Protein AF-A0A7S2I3F0-F1 (afdb_monomer_lite)

Foldseek 3Di:
DDFFLAQVSLCVQQQVLQLVSLLVSLQQLQQLQAKHFAPVCSVVSSVVSNVSHYDPPATSCNSNCCCVVVVDPRIDRPFQWFKFFDLVDDLVLLVVLLVVLCQVDQFDDLVPQDPVLVPGSRLSSLQSLRQSQQVVVDHDSCPSSCSSPRIGRGGPCCQQPVRVVHHDPVSHDPHHPHTDPPPPPPDPPPDDDFDQAPPPQDAPDDGPFGKHFACVQVVVVADAQACVRVPHRRIGTADDDPHHHGDGDDPPPPPPPDDDDDDD

InterPro domains:
  IPR012946 X8 domain [SM00768] (81-173)

pLDDT: mean 83.59, std 17.16, range [31.67, 98.44]

Sequence (264 aa):
RKVKLSQAGYLEIAIQNSPERMAQFITRVVEHMGGIVRETRTHELETFAAEFSGFKTKTFAGLVGSISYYRPSWANWNFTAACVADRLSDTGSVGLSIGWACGNLPTLDCDAVPVECLDSVWDTADYIFGAYYLMLGIHSPLEQCYFNGNAIFAAEPLHSGKLFPPSKPQCVPTEPPPVKTTTTTTTTVTTTTRRPFSGNCTFLEPTPLDYFWDESCVRDGGGLGCMADGRHLACRWCGFGLMVACPTLPPRVTTTALRGSPIP

Radius of gyration: 24.56 Å; chains: 1; bounding box: 45×55×98 Å

Secondary structure (DSSP, 8-state):
-PPPSSHHHHHHHHTTT-HHHHHHHHHHHHHTTT-EE-GGGHHHHHHHHHHHSSSSS--HHHHHHHHHHH--TTEE--S-EEEEE-TTS-HHHHHHHHHHHHHH-TTS-TT---GGGSSSHHHHHHHHHHHHHHHTSS--HHHHS-GGGTEEEEEHHIIIIISSSPPPGGGS-SSPPPP--------------------S---SS--SS-EEE-HHHHHTT--TTBSTTSS-TTEEE-SSTTSPPPPPPPP--------PPPP-

Structure (mmCIF, N/CA/C/O backbone):
data_AF-A0A7S2I3F0-F1
#
_entry.id   AF-A0A7S2I3F0-F1
#
loop_
_atom_site.group_PDB
_atom_site.id
_atom_site.type_symbol
_atom_site.label_atom_id
_atom_site.label_alt_id
_atom_site.label_comp_id
_atom_site.label_asym_id
_atom_site.label_entity_id
_atom_site.label_seq_id
_atom_site.pdbx_PDB_ins_code
_atom_site.Cartn_x
_atom_site.Cartn_y
_atom_site.Cartn_z
_atom_site.occupancy
_atom_site.B_iso_or_equiv
_atom_site.auth_seq_id
_atom_site.auth_comp_id
_atom_site.auth_asym_id
_atom_site.auth_atom_id
_atom_site.pdbx_PDB_model_num
ATOM 1 N N . ARG A 1 1 ? -4.328 -13.766 10.559 1.00 62.28 1 ARG A N 1
ATOM 2 C CA . ARG A 1 1 ? -4.612 -13.563 9.116 1.00 62.28 1 ARG A CA 1
ATOM 3 C C . ARG A 1 1 ? -4.823 -12.073 8.885 1.00 62.28 1 ARG A C 1
ATOM 5 O O . ARG A 1 1 ? -5.579 -11.478 9.641 1.00 62.28 1 ARG A O 1
ATOM 12 N N . LYS A 1 2 ? -4.146 -11.468 7.904 1.00 78.38 2 LYS A N 1
ATOM 13 C CA . LYS A 1 2 ? -4.354 -10.062 7.527 1.00 78.38 2 LYS A CA 1
ATOM 14 C C . LYS A 1 2 ? -5.724 -9.923 6.856 1.00 78.38 2 LYS A C 1
ATOM 16 O O . LYS A 1 2 ? -5.978 -10.590 5.857 1.00 78.38 2 LYS A O 1
ATOM 21 N N . VAL A 1 3 ? -6.602 -9.087 7.406 1.00 89.31 3 VAL A N 1
ATOM 22 C CA . VAL A 1 3 ? -7.911 -8.792 6.799 1.00 89.31 3 VAL A CA 1
ATOM 23 C C . VAL A 1 3 ? -7.741 -7.731 5.709 1.00 89.31 3 VAL A C 1
ATOM 25 O O . VAL A 1 3 ? -6.982 -6.772 5.892 1.00 89.31 3 VAL A O 1
ATOM 28 N N . LYS A 1 4 ? -8.402 -7.900 4.560 1.00 89.12 4 LYS A N 1
ATOM 29 C CA . LYS A 1 4 ? -8.317 -6.951 3.437 1.00 89.12 4 LYS A CA 1
ATOM 30 C C . LYS A 1 4 ? -8.947 -5.605 3.807 1.00 89.12 4 LYS A C 1
ATOM 32 O O . LYS A 1 4 ? -10.010 -5.578 4.419 1.00 89.12 4 LYS A O 1
ATOM 37 N N . LEU A 1 5 ? -8.338 -4.496 3.390 1.00 91.12 5 LEU A N 1
ATOM 38 C CA . LEU A 1 5 ? -8.898 -3.152 3.571 1.00 91.12 5 LEU A CA 1
ATOM 39 C C . LEU A 1 5 ? -9.980 -2.908 2.511 1.00 91.12 5 LEU A C 1
ATOM 41 O O . LEU A 1 5 ? -9.739 -2.331 1.461 1.00 91.12 5 LEU A O 1
ATOM 45 N N . SER A 1 6 ? -11.157 -3.472 2.757 1.00 89.75 6 SER A N 1
ATOM 46 C CA . SER A 1 6 ? -12.295 -3.485 1.837 1.00 89.75 6 SER A CA 1
ATOM 47 C C . SER A 1 6 ? -13.597 -3.521 2.631 1.00 89.75 6 SER A C 1
ATOM 49 O O . SER A 1 6 ? -13.577 -3.783 3.834 1.00 89.75 6 SER A O 1
ATOM 51 N N . GLN A 1 7 ? -14.744 -3.355 1.965 1.00 90.56 7 GLN A N 1
ATOM 52 C CA . GLN A 1 7 ? -16.050 -3.517 2.614 1.00 90.56 7 GLN A CA 1
ATOM 53 C C . GLN A 1 7 ? -16.208 -4.898 3.268 1.00 90.56 7 GLN A C 1
ATOM 55 O O . GLN A 1 7 ? -16.669 -4.982 4.402 1.00 90.56 7 GLN A O 1
ATOM 60 N N . ALA A 1 8 ? -15.794 -5.973 2.591 1.00 90.19 8 ALA A N 1
ATOM 61 C CA . ALA A 1 8 ? -15.882 -7.326 3.138 1.00 90.19 8 ALA A CA 1
ATOM 62 C C . ALA A 1 8 ? -15.005 -7.497 4.389 1.00 90.19 8 ALA A C 1
ATOM 64 O O . ALA A 1 8 ? -15.465 -8.028 5.396 1.00 90.19 8 ALA A O 1
ATOM 65 N N . GLY A 1 9 ? -13.769 -6.992 4.352 1.00 91.56 9 GLY A N 1
ATOM 66 C CA . GLY A 1 9 ? -12.867 -7.069 5.500 1.00 91.56 9 GLY A CA 1
ATOM 67 C C . GLY A 1 9 ? -13.284 -6.175 6.670 1.00 91.56 9 GLY A C 1
ATOM 68 O O . GLY A 1 9 ? -13.170 -6.576 7.824 1.00 91.56 9 GLY A O 1
ATOM 69 N N . TYR A 1 10 ? -13.849 -4.999 6.392 1.00 93.50 10 TYR A N 1
ATOM 70 C CA . TYR A 1 10 ? -14.476 -4.172 7.421 1.00 93.50 10 TYR A CA 1
ATOM 71 C C . TYR A 1 10 ? -15.612 -4.927 8.119 1.00 93.50 10 TYR A C 1
ATOM 73 O O . TYR A 1 10 ? -15.631 -4.976 9.344 1.00 93.50 10 TYR A O 1
ATOM 81 N N . LEU A 1 11 ? -16.515 -5.564 7.362 1.00 92.31 11 LEU A N 1
ATOM 82 C CA . LEU A 1 11 ? -17.610 -6.358 7.932 1.00 92.31 11 LEU A CA 1
ATOM 83 C C . LEU A 1 11 ? -17.091 -7.545 8.756 1.00 92.31 11 LEU A C 1
ATOM 85 O O . LEU A 1 11 ? -17.625 -7.804 9.834 1.00 92.31 11 LEU A O 1
ATOM 89 N N . GLU A 1 12 ? -16.032 -8.217 8.290 1.00 93.19 12 GLU A N 1
ATOM 90 C CA . GLU A 1 12 ? -15.365 -9.306 9.020 1.00 93.19 12 GLU A CA 1
ATOM 91 C C . GLU A 1 12 ? -14.862 -8.858 10.399 1.00 93.19 12 GLU A C 1
ATOM 93 O O . GLU A 1 12 ? -14.929 -9.640 11.344 1.00 93.19 12 GLU A O 1
ATOM 98 N N . ILE A 1 13 ? -14.381 -7.620 10.544 1.00 95.38 13 ILE A N 1
ATOM 99 C CA . ILE A 1 13 ? -13.950 -7.074 11.841 1.00 95.38 13 ILE A CA 1
ATOM 100 C C . ILE A 1 13 ? -15.133 -6.506 12.633 1.00 95.38 13 ILE A C 1
ATOM 102 O O . ILE A 1 13 ? -15.244 -6.755 13.833 1.00 95.38 13 ILE A O 1
ATOM 106 N N . ALA A 1 14 ? -16.045 -5.783 11.982 1.00 94.75 14 ALA A N 1
ATOM 107 C CA . ALA A 1 14 ? -17.177 -5.124 12.629 1.00 94.75 14 ALA A CA 1
ATOM 108 C C . ALA A 1 14 ? -18.119 -6.120 13.325 1.00 94.75 14 ALA A C 1
ATOM 110 O O . ALA A 1 14 ? -18.561 -5.847 14.441 1.00 94.75 14 ALA A O 1
ATOM 111 N N . ILE A 1 15 ? -18.367 -7.294 12.723 1.00 93.69 15 ILE A N 1
ATOM 112 C CA . ILE A 1 15 ? -19.212 -8.361 13.299 1.00 93.69 15 ILE A CA 1
ATOM 113 C C . ILE A 1 15 ? -18.688 -8.891 14.637 1.00 93.69 15 ILE A C 1
ATOM 115 O O . ILE A 1 15 ? -19.451 -9.415 15.443 1.00 93.69 15 ILE A O 1
ATOM 119 N N . GLN A 1 16 ? -17.390 -8.738 14.892 1.00 94.38 16 GLN A N 1
ATOM 120 C CA . GLN A 1 16 ? -16.755 -9.210 16.120 1.00 94.38 16 GLN A CA 1
ATOM 121 C C . GLN A 1 16 ? -17.063 -8.293 17.307 1.00 94.38 16 GLN A C 1
ATOM 123 O O . GLN A 1 16 ? -16.793 -8.676 18.441 1.00 94.38 16 GLN A O 1
ATOM 128 N N . ASN A 1 17 ? -17.617 -7.098 17.048 1.00 95.00 17 ASN A N 1
ATOM 129 C CA . ASN A 1 17 ? -18.040 -6.125 18.054 1.00 95.00 17 ASN A CA 1
ATOM 130 C C . ASN A 1 17 ? -16.958 -5.834 19.118 1.00 95.00 17 ASN A C 1
ATOM 132 O O . ASN A 1 17 ? -17.263 -5.668 20.295 1.00 95.00 17 ASN A O 1
ATOM 136 N N . SER A 1 18 ? -15.689 -5.809 18.695 1.00 95.56 18 SER A N 1
ATOM 137 C CA . SER A 1 18 ? -14.528 -5.488 19.531 1.00 95.56 18 SER A CA 1
ATOM 138 C C . SER A 1 18 ? -13.927 -4.165 19.051 1.00 95.56 18 SER A C 1
ATOM 140 O O . SER A 1 18 ? -13.361 -4.125 17.948 1.00 95.56 18 SER A O 1
ATOM 142 N N . PRO A 1 19 ? -14.040 -3.084 19.847 1.00 95.44 19 PRO A N 1
ATOM 143 C CA . PRO A 1 19 ? -13.390 -1.810 19.559 1.00 95.44 19 PRO A CA 1
ATOM 144 C C . PRO A 1 19 ? -11.880 -1.951 19.368 1.00 95.44 19 PRO A C 1
ATOM 146 O O . PRO A 1 19 ? -11.316 -1.292 18.505 1.00 95.44 19 PRO A O 1
ATOM 149 N N . GLU A 1 20 ? -11.228 -2.865 20.085 1.00 95.25 20 GLU A N 1
ATOM 150 C CA . GLU A 1 20 ? -9.783 -3.094 20.010 1.00 95.25 20 GLU A CA 1
ATOM 151 C C . GLU A 1 20 ? -9.383 -3.679 18.649 1.00 95.25 20 GLU A C 1
ATOM 153 O O . GLU A 1 20 ? -8.446 -3.207 18.000 1.00 95.25 20 GLU A O 1
ATOM 158 N N . ARG A 1 21 ? -10.121 -4.686 18.161 1.00 95.25 21 ARG A N 1
ATOM 159 C CA . ARG A 1 21 ? -9.879 -5.253 16.824 1.00 95.25 21 ARG A CA 1
ATOM 160 C C . ARG A 1 21 ? -10.224 -4.259 15.718 1.00 95.25 21 ARG A C 1
ATOM 162 O O . ARG A 1 21 ? -9.515 -4.200 14.712 1.00 95.25 21 ARG A O 1
ATOM 169 N N . MET A 1 22 ? -11.275 -3.460 15.906 1.00 96.31 22 MET A N 1
ATOM 170 C CA . MET A 1 22 ? -11.614 -2.380 14.980 1.00 96.31 22 MET A CA 1
ATOM 171 C C . MET A 1 22 ? -10.537 -1.286 14.978 1.00 96.31 22 MET A C 1
ATOM 173 O O . MET A 1 22 ? -10.147 -0.833 13.906 1.00 96.31 22 MET A O 1
ATOM 177 N N . ALA A 1 23 ? -9.967 -0.934 16.132 1.00 96.81 23 ALA A N 1
ATOM 178 C CA . ALA A 1 23 ? -8.861 0.013 16.244 1.00 96.81 23 ALA A CA 1
ATOM 179 C C . ALA A 1 23 ? -7.630 -0.478 15.472 1.00 96.81 23 ALA A C 1
ATOM 181 O O . ALA A 1 23 ? -7.063 0.279 14.694 1.00 96.81 23 ALA A O 1
ATOM 182 N N . GLN A 1 24 ? -7.271 -1.763 15.580 1.00 95.38 24 GLN A N 1
ATOM 183 C CA . GLN A 1 24 ? -6.184 -2.354 14.784 1.00 95.38 24 GLN A CA 1
ATOM 184 C C . GLN A 1 24 ? -6.454 -2.294 13.273 1.00 95.38 24 GLN A C 1
ATOM 186 O O . GLN A 1 24 ? -5.546 -2.025 12.482 1.00 95.38 24 GLN A O 1
ATOM 191 N N . PHE A 1 25 ? -7.699 -2.537 12.853 1.00 95.38 25 PHE A N 1
ATOM 192 C CA . PHE A 1 25 ? -8.095 -2.395 11.453 1.00 95.38 25 PHE A CA 1
ATOM 193 C C . PHE A 1 25 ? -7.979 -0.937 10.986 1.00 95.38 25 PHE A C 1
ATOM 195 O O . PHE A 1 25 ? -7.417 -0.680 9.923 1.00 95.38 25 PHE A O 1
ATOM 202 N N . ILE A 1 26 ? -8.439 0.015 11.801 1.00 96.75 26 ILE A N 1
ATOM 203 C CA . ILE A 1 26 ? -8.380 1.454 11.522 1.00 96.75 26 ILE A CA 1
ATOM 204 C C . ILE A 1 26 ? -6.941 1.961 11.471 1.00 96.75 26 ILE A C 1
ATOM 206 O O . ILE A 1 26 ? -6.621 2.732 10.570 1.00 96.75 26 ILE A O 1
ATOM 210 N N . THR A 1 27 ? -6.057 1.494 12.355 1.00 95.81 27 THR A N 1
ATOM 211 C CA . THR A 1 27 ? -4.621 1.802 12.292 1.00 95.81 27 THR A CA 1
ATOM 212 C C . THR A 1 27 ? -4.060 1.459 10.920 1.00 95.81 27 THR A C 1
ATOM 214 O O . THR A 1 27 ? -3.444 2.307 10.283 1.00 95.81 27 THR A O 1
ATOM 217 N N . ARG A 1 28 ? -4.370 0.266 10.401 1.00 93.56 28 ARG A N 1
ATOM 218 C CA . ARG A 1 28 ? -3.924 -0.137 9.062 1.00 93.56 28 ARG A CA 1
ATOM 219 C C . ARG A 1 28 ? -4.522 0.727 7.955 1.00 93.56 28 ARG A C 1
ATOM 221 O O . ARG A 1 28 ? -3.825 1.013 6.988 1.00 93.56 28 ARG A O 1
ATOM 228 N N . VAL A 1 29 ? -5.787 1.142 8.076 1.00 94.50 29 VAL A N 1
ATOM 229 C CA . VAL A 1 29 ? -6.412 2.080 7.124 1.00 94.50 29 VAL A CA 1
ATOM 230 C C . VAL A 1 29 ? -5.667 3.413 7.119 1.00 94.50 29 VAL A C 1
ATOM 232 O O . VAL A 1 29 ? -5.320 3.905 6.053 1.00 94.50 29 VAL A O 1
ATOM 235 N N . VAL A 1 30 ? -5.370 3.964 8.296 1.00 95.94 30 VAL A N 1
ATOM 236 C CA . VAL A 1 30 ? -4.635 5.227 8.458 1.00 95.94 30 VAL A CA 1
ATOM 237 C C . VAL A 1 30 ? -3.234 5.123 7.860 1.00 95.94 30 VAL A C 1
ATOM 239 O O . VAL A 1 30 ? -2.833 6.002 7.101 1.00 95.94 30 VAL A O 1
ATOM 242 N N . GLU A 1 31 ? -2.529 4.023 8.124 1.00 93.88 31 GLU A N 1
ATOM 243 C CA . GLU A 1 31 ? -1.214 3.735 7.542 1.00 93.88 31 GLU A CA 1
ATOM 244 C C . GLU A 1 31 ? -1.261 3.618 6.013 1.00 93.88 31 GLU A C 1
ATOM 246 O O . GLU A 1 31 ? -0.355 4.106 5.350 1.00 93.88 31 GLU A O 1
ATOM 251 N N . HIS A 1 32 ? -2.332 3.053 5.440 1.00 93.12 32 HIS A N 1
ATOM 252 C CA . HIS A 1 32 ? -2.549 2.987 3.983 1.00 93.12 32 HIS A CA 1
ATOM 253 C C . HIS A 1 32 ? -3.043 4.301 3.363 1.00 93.12 32 HIS A C 1
ATOM 255 O O . HIS A 1 32 ? -3.259 4.372 2.154 1.00 93.12 32 HIS A O 1
ATOM 261 N N . MET A 1 33 ? -3.234 5.340 4.171 1.00 91.75 33 MET A N 1
ATOM 262 C CA . MET A 1 33 ? -3.604 6.684 3.732 1.00 91.75 33 MET A CA 1
ATOM 263 C C . MET A 1 33 ? -2.469 7.696 3.965 1.00 91.75 33 MET A C 1
ATOM 265 O O . MET A 1 33 ? -2.694 8.905 3.863 1.00 91.75 33 MET A O 1
ATOM 269 N N . GLY A 1 34 ? -1.261 7.224 4.288 1.00 93.81 34 GLY A N 1
ATOM 270 C CA . GLY A 1 34 ? -0.091 8.060 4.565 1.00 93.81 34 GLY A CA 1
ATOM 271 C C . GLY A 1 34 ? -0.073 8.663 5.970 1.00 93.81 34 GLY A C 1
ATOM 272 O O . GLY A 1 34 ? 0.650 9.626 6.218 1.00 93.81 34 GLY A O 1
ATOM 273 N N . GLY A 1 35 ? -0.894 8.149 6.887 1.00 94.88 35 GLY A N 1
ATOM 274 C CA . GLY A 1 35 ? -0.932 8.579 8.281 1.00 94.88 35 GLY A CA 1
ATOM 275 C C . GLY A 1 35 ? -0.161 7.646 9.213 1.00 94.88 35 GLY A C 1
ATOM 276 O O . GLY A 1 35 ? 0.104 6.492 8.895 1.00 94.88 35 GLY A O 1
ATOM 277 N N . ILE A 1 36 ? 0.155 8.131 10.411 1.00 95.44 36 ILE A N 1
ATOM 278 C CA . ILE A 1 36 ? 0.683 7.318 11.515 1.00 95.44 36 ILE A CA 1
ATOM 279 C C . ILE A 1 36 ? -0.175 7.570 12.753 1.00 95.44 36 ILE A C 1
ATOM 281 O O . ILE A 1 36 ? -0.330 8.715 13.179 1.00 95.44 36 ILE A O 1
ATOM 285 N N . VAL A 1 37 ? -0.723 6.514 13.355 1.00 95.94 37 VAL A N 1
ATOM 286 C CA . VAL A 1 37 ? -1.446 6.619 14.632 1.00 95.94 37 VAL A CA 1
ATOM 287 C C . VAL A 1 37 ? -0.473 7.007 15.746 1.00 95.94 37 VAL A C 1
ATOM 289 O O . VAL A 1 37 ? 0.600 6.422 15.886 1.00 95.94 37 VAL A O 1
ATOM 292 N N . ARG A 1 38 ? -0.844 7.998 16.559 1.00 94.31 38 ARG A N 1
ATOM 293 C CA . ARG A 1 38 ? -0.046 8.444 17.706 1.00 94.31 38 ARG A CA 1
ATOM 294 C C . ARG A 1 38 ? -0.236 7.478 18.872 1.00 94.31 38 ARG A C 1
ATOM 296 O O . ARG A 1 38 ? -1.337 7.357 19.402 1.00 94.31 38 ARG A O 1
ATOM 303 N N . GLU A 1 39 ? 0.852 6.868 19.331 1.00 88.81 39 GLU A N 1
ATOM 304 C CA . GLU A 1 39 ? 0.848 5.920 20.459 1.00 88.81 39 GLU A CA 1
ATOM 305 C C . GLU A 1 39 ? 0.286 6.529 21.756 1.00 88.81 39 GLU A C 1
ATOM 307 O O . GLU A 1 39 ? -0.329 5.840 22.559 1.00 88.81 39 GLU A O 1
ATOM 312 N N . THR A 1 40 ? 0.418 7.844 21.944 1.00 88.25 40 THR A N 1
ATOM 313 C CA . THR A 1 40 ? -0.102 8.563 23.121 1.00 88.25 40 THR A CA 1
ATOM 314 C C . THR A 1 40 ? -1.608 8.842 23.078 1.00 88.25 40 THR A C 1
ATOM 316 O O . THR A 1 40 ? -2.151 9.398 24.031 1.00 88.25 40 THR A O 1
ATOM 319 N N . ARG A 1 41 ? -2.292 8.509 21.977 1.00 90.94 41 ARG A N 1
ATOM 320 C CA . ARG A 1 41 ? -3.706 8.845 21.726 1.00 90.94 41 ARG A CA 1
ATOM 321 C C . ARG A 1 41 ? -4.554 7.598 21.435 1.00 90.94 41 ARG A C 1
ATOM 323 O O . ARG A 1 41 ? -5.596 7.700 20.792 1.00 90.94 41 ARG A O 1
ATOM 330 N N . THR A 1 42 ? -4.138 6.426 21.921 1.00 90.50 42 THR A N 1
ATOM 331 C CA . THR A 1 42 ? -4.846 5.146 21.715 1.00 90.50 42 THR A CA 1
ATOM 332 C C . THR A 1 42 ? -6.295 5.178 22.196 1.00 90.50 42 THR A C 1
ATOM 334 O O . THR A 1 42 ? -7.162 4.650 21.511 1.00 90.50 42 THR A O 1
ATOM 337 N N . HIS A 1 43 ? -6.590 5.878 23.294 1.00 94.25 43 HIS A N 1
ATOM 338 C CA . HIS A 1 43 ? -7.956 6.005 23.811 1.00 94.25 43 HIS A CA 1
ATOM 339 C C . HIS A 1 43 ? -8.919 6.726 22.846 1.00 94.25 43 HIS A C 1
ATOM 341 O O . HIS A 1 43 ? -10.087 6.355 22.718 1.00 94.25 43 HIS A O 1
ATOM 347 N N . GLU A 1 44 ? -8.439 7.746 22.127 1.00 95.75 44 GLU A N 1
ATOM 348 C CA . GLU A 1 44 ? -9.243 8.452 21.118 1.00 95.75 44 GLU A CA 1
ATOM 349 C C . GLU A 1 44 ? -9.509 7.560 19.902 1.00 95.75 44 GLU A C 1
ATOM 351 O O . GLU A 1 44 ? -10.625 7.545 19.380 1.00 95.75 44 GLU A O 1
ATOM 356 N N . LEU A 1 45 ? -8.504 6.780 19.487 1.00 96.50 45 LEU A N 1
ATOM 357 C CA . LEU A 1 45 ? -8.667 5.774 18.441 1.00 96.50 45 LEU A CA 1
ATOM 358 C C . LEU A 1 45 ? -9.671 4.692 18.859 1.00 96.50 45 LEU A C 1
ATOM 360 O O . LEU A 1 45 ? -10.524 4.335 18.057 1.00 96.50 45 LEU A O 1
ATOM 364 N N . GLU A 1 46 ? -9.599 4.179 20.087 1.00 95.25 46 GLU A N 1
ATOM 365 C CA . GLU A 1 46 ? -10.537 3.170 20.600 1.00 95.25 46 GLU A CA 1
ATOM 366 C C . GLU A 1 46 ? -11.969 3.705 20.671 1.00 95.25 46 GLU A C 1
ATOM 368 O O . GLU A 1 46 ? -12.906 3.013 20.274 1.00 95.25 46 GLU A O 1
ATOM 373 N N . THR A 1 47 ? -12.142 4.959 21.099 1.00 95.50 47 THR A N 1
ATOM 374 C CA . THR A 1 47 ? -13.450 5.632 21.108 1.00 95.50 47 THR A CA 1
ATOM 375 C C . THR A 1 47 ? -14.014 5.737 19.692 1.00 95.50 47 THR A C 1
ATOM 377 O O . THR A 1 47 ? -15.154 5.348 19.446 1.00 95.50 47 THR A O 1
ATOM 380 N N . PHE A 1 48 ? -13.196 6.183 18.734 1.00 95.88 48 PHE A N 1
ATOM 381 C CA . PHE A 1 48 ? -13.578 6.229 17.323 1.00 95.88 48 PHE A CA 1
ATOM 382 C C . PHE A 1 48 ? -13.879 4.826 16.767 1.00 95.88 48 PHE A C 1
ATOM 384 O O . PHE A 1 48 ? -14.865 4.623 16.062 1.00 95.88 48 PHE A O 1
ATOM 391 N N . ALA A 1 49 ? -13.072 3.825 17.121 1.00 96.81 49 ALA A N 1
ATOM 392 C CA . ALA A 1 49 ? -13.259 2.444 16.698 1.00 96.81 49 ALA A CA 1
ATOM 393 C C . ALA A 1 49 ? -14.557 1.836 17.243 1.00 96.81 49 ALA A C 1
ATOM 395 O O . ALA A 1 49 ? -15.215 1.079 16.527 1.00 96.81 49 ALA A O 1
ATOM 396 N N . ALA A 1 50 ? -14.965 2.199 18.461 1.00 95.25 50 ALA A N 1
ATOM 397 C CA . ALA A 1 50 ? -16.225 1.762 19.047 1.00 95.25 50 ALA A CA 1
ATOM 398 C C . ALA A 1 50 ? -17.435 2.215 18.209 1.00 95.25 50 ALA A C 1
ATOM 400 O O . ALA A 1 50 ? -18.366 1.432 18.018 1.00 95.25 50 ALA A O 1
ATOM 401 N N . GLU A 1 51 ? -17.401 3.421 17.626 1.00 93.69 51 GLU A N 1
ATOM 402 C CA . GLU A 1 51 ? -18.474 3.929 16.751 1.00 93.69 51 GLU A CA 1
ATOM 403 C C . GLU A 1 51 ? -18.631 3.140 15.445 1.00 93.69 51 GLU A C 1
ATOM 405 O O . GLU A 1 51 ? -19.717 3.111 14.855 1.00 93.69 51 GLU A O 1
ATOM 410 N N . PHE A 1 52 ? -17.541 2.525 14.987 1.00 94.31 52 PHE A N 1
ATOM 411 C CA . PHE A 1 52 ? -17.496 1.712 13.774 1.00 94.31 52 PHE A CA 1
ATOM 412 C C . PHE A 1 52 ? -17.544 0.208 14.052 1.00 94.31 52 PHE A C 1
ATOM 414 O O . PHE A 1 52 ? -17.628 -0.570 13.100 1.00 94.31 52 PHE A O 1
ATOM 421 N N . SER A 1 53 ? -17.521 -0.203 15.322 1.00 92.12 53 SER A N 1
ATOM 422 C CA . SER A 1 53 ? -17.704 -1.589 15.749 1.00 92.12 53 SER A CA 1
ATOM 423 C C . SER A 1 53 ? -19.195 -1.967 15.779 1.00 92.12 53 SER A C 1
ATOM 425 O O . SER A 1 53 ? -20.045 -1.176 16.190 1.00 92.12 53 SER A O 1
ATOM 427 N N . GLY A 1 54 ? -19.532 -3.176 15.317 1.00 84.44 54 GLY A N 1
ATOM 428 C CA . GLY A 1 54 ? -20.909 -3.679 15.264 1.00 84.44 54 GLY A CA 1
ATOM 429 C C . GLY A 1 54 ? -21.688 -3.366 13.972 1.00 84.44 54 GLY A C 1
ATOM 430 O O . GLY A 1 54 ? -21.213 -2.702 13.057 1.00 84.44 54 GLY A O 1
ATOM 431 N N . PHE A 1 55 ? -22.921 -3.885 13.886 1.00 65.31 55 PHE A N 1
ATOM 432 C CA . PHE A 1 55 ? -23.770 -3.910 12.676 1.00 65.31 55 PHE A CA 1
ATOM 433 C C . PHE A 1 55 ? -24.611 -2.651 12.403 1.00 65.31 55 PHE A C 1
ATOM 435 O O . PHE A 1 55 ? -25.553 -2.685 11.608 1.00 65.31 55 PHE A O 1
ATOM 442 N N . LYS A 1 56 ? -24.336 -1.520 13.051 1.00 63.91 56 LYS A N 1
ATOM 443 C CA . LYS A 1 56 ? -25.074 -0.290 12.729 1.00 63.91 56 LYS A CA 1
ATOM 444 C C . LYS A 1 56 ? -24.580 0.197 11.376 1.00 63.91 56 LYS A C 1
ATOM 446 O O . LYS A 1 56 ? -23.388 0.412 11.315 1.00 63.91 56 LYS A O 1
ATOM 451 N N . THR A 1 57 ? -25.453 0.300 10.360 1.00 78.12 57 THR A N 1
ATOM 452 C CA . THR A 1 57 ? -25.455 1.050 9.059 1.00 78.12 57 THR A CA 1
ATOM 453 C C . THR A 1 57 ? -24.169 1.689 8.479 1.00 78.12 57 THR A C 1
ATOM 455 O O . THR A 1 57 ? -24.240 2.517 7.572 1.00 78.12 57 THR A O 1
ATOM 458 N N . LYS A 1 58 ? -22.992 1.366 8.988 1.00 89.69 58 LYS A N 1
ATOM 459 C CA . LYS A 1 58 ? -21.692 1.942 8.698 1.00 89.69 58 LYS A CA 1
ATOM 460 C C . LYS A 1 58 ? -21.044 1.092 7.617 1.00 89.69 58 LYS A C 1
ATOM 462 O O . LYS A 1 58 ? -21.288 -0.108 7.487 1.00 89.69 58 LYS A O 1
ATOM 467 N N . THR A 1 59 ? -20.225 1.740 6.811 1.00 92.12 59 THR A N 1
ATOM 468 C CA . THR A 1 59 ? -19.543 1.120 5.680 1.00 92.12 59 THR A CA 1
ATOM 469 C C . THR A 1 59 ? -18.058 1.417 5.773 1.00 92.12 59 THR A C 1
ATOM 471 O O . THR A 1 59 ? -17.646 2.389 6.408 1.00 92.12 59 THR A O 1
ATOM 474 N N . PHE A 1 60 ? -17.251 0.605 5.099 1.00 92.00 60 PHE A N 1
ATOM 475 C CA . PHE A 1 60 ? -15.832 0.877 4.922 1.00 92.00 60 PHE A CA 1
ATOM 476 C C . PHE A 1 60 ? -15.613 2.229 4.236 1.00 92.00 60 PHE A C 1
ATOM 478 O O . PHE A 1 60 ? -14.772 3.006 4.669 1.00 92.00 60 PHE A O 1
ATOM 485 N N . ALA A 1 61 ? -16.432 2.558 3.231 1.00 87.62 61 ALA A N 1
ATOM 486 C CA . ALA A 1 61 ? -16.402 3.870 2.590 1.00 87.62 61 ALA A CA 1
ATOM 487 C C . ALA A 1 61 ? -16.713 5.007 3.580 1.00 87.62 61 ALA A C 1
ATOM 489 O O . ALA A 1 61 ? -16.044 6.034 3.561 1.00 87.62 61 ALA A O 1
ATOM 490 N N . GLY A 1 62 ? -17.679 4.814 4.486 1.00 88.56 62 GLY A N 1
ATOM 491 C CA . GLY A 1 62 ? -17.982 5.771 5.551 1.00 88.56 62 GLY A CA 1
ATOM 492 C C . GLY A 1 62 ? -16.825 5.939 6.539 1.00 88.56 62 GLY A C 1
ATOM 493 O O . GLY A 1 62 ? -16.489 7.065 6.886 1.00 88.56 62 GLY A O 1
ATOM 494 N N . LEU A 1 63 ? -16.178 4.838 6.937 1.00 93.50 63 LEU A N 1
ATOM 495 C CA . LEU A 1 63 ? -14.983 4.848 7.788 1.00 93.50 63 LEU A CA 1
ATOM 496 C C . LEU A 1 63 ? -13.847 5.651 7.143 1.00 93.50 63 LEU A C 1
ATOM 498 O O . LEU A 1 63 ? -13.325 6.591 7.743 1.00 93.50 63 LEU A O 1
ATOM 502 N N . VAL A 1 64 ? -13.487 5.289 5.910 1.00 90.19 64 VAL A N 1
ATOM 503 C CA . VAL A 1 64 ? -12.436 5.953 5.129 1.00 90.19 64 VAL A CA 1
ATOM 504 C C . VAL A 1 64 ? -12.779 7.425 4.916 1.00 90.19 64 VAL A C 1
ATOM 506 O O . VAL A 1 64 ? -11.925 8.285 5.119 1.00 90.19 64 VAL A O 1
ATOM 509 N N . GLY A 1 65 ? -14.035 7.728 4.576 1.00 87.12 65 GLY A N 1
ATOM 510 C CA . GLY A 1 65 ? -14.534 9.090 4.409 1.00 87.12 65 GLY A CA 1
ATOM 511 C C . GLY A 1 65 ? -14.376 9.926 5.677 1.00 87.12 65 GLY A C 1
ATOM 512 O O . GLY A 1 65 ? -13.860 11.037 5.602 1.00 87.12 65 GLY A O 1
ATOM 513 N N . SER A 1 66 ? -14.725 9.384 6.849 1.00 90.25 66 SER A N 1
ATOM 514 C CA . SER A 1 66 ? -14.531 10.070 8.132 1.00 90.25 66 SER A CA 1
ATOM 515 C C . SER A 1 66 ? -13.054 10.343 8.427 1.00 90.25 66 SER A C 1
ATOM 517 O O . SER A 1 66 ? -12.705 11.463 8.792 1.00 90.25 66 SER A O 1
ATOM 519 N N . ILE A 1 67 ? -12.168 9.365 8.226 1.00 93.50 67 ILE A N 1
ATOM 520 C CA . ILE A 1 67 ? -10.724 9.542 8.460 1.00 93.50 67 ILE A CA 1
ATOM 521 C C . ILE A 1 67 ? -10.141 10.579 7.487 1.00 93.50 67 ILE A C 1
ATOM 523 O O . ILE A 1 67 ? -9.416 11.484 7.906 1.00 93.50 67 ILE A O 1
ATOM 527 N N . SER A 1 68 ? -10.482 10.470 6.200 1.00 87.38 68 SER A N 1
ATOM 528 C CA . SER A 1 68 ? -9.979 11.349 5.140 1.00 87.38 68 SER A CA 1
ATOM 529 C C . SER A 1 68 ? -10.456 12.788 5.305 1.00 87.38 68 SER A C 1
ATOM 531 O O . SER A 1 68 ? -9.676 13.714 5.087 1.00 87.38 68 SER A O 1
ATOM 533 N N . TYR A 1 69 ? -11.730 12.974 5.663 1.00 88.06 69 TYR A N 1
ATOM 534 C CA . TYR A 1 69 ? -12.351 14.289 5.791 1.00 88.06 69 TYR A CA 1
ATOM 535 C C . TYR A 1 69 ? -11.919 14.998 7.076 1.00 88.06 69 TYR A C 1
ATOM 537 O O . TYR A 1 69 ? -11.519 16.157 7.028 1.00 88.06 69 TYR A O 1
ATOM 545 N N . TYR A 1 70 ? -11.959 14.305 8.219 1.00 92.38 70 TYR A N 1
ATOM 546 C CA . TYR A 1 70 ? -11.688 14.934 9.513 1.00 92.38 70 TYR A CA 1
ATOM 547 C C . TYR A 1 70 ? -10.208 14.960 9.904 1.00 92.38 70 TYR A C 1
ATOM 549 O O . TYR A 1 70 ? -9.872 15.703 10.821 1.00 92.38 70 TYR A O 1
ATOM 557 N N . ARG A 1 71 ? -9.334 14.173 9.248 1.00 91.38 71 ARG A N 1
ATOM 558 C CA . ARG A 1 71 ? -7.885 14.083 9.544 1.00 91.38 71 ARG A CA 1
ATOM 559 C C . ARG A 1 71 ? -7.624 14.080 11.060 1.00 91.38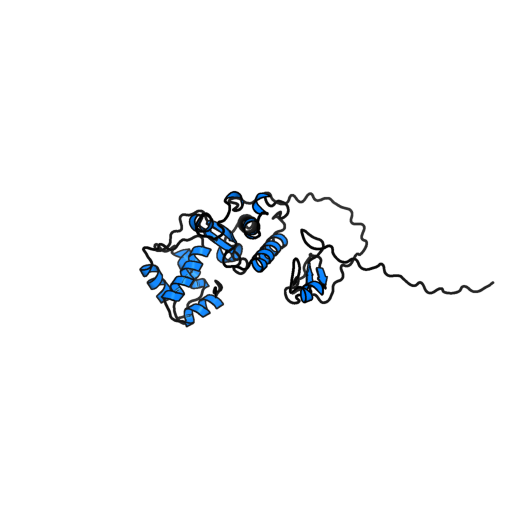 71 ARG A C 1
ATOM 561 O O . ARG A 1 71 ? -7.035 15.021 11.591 1.00 91.38 71 ARG A O 1
ATOM 568 N N . PRO A 1 72 ? -8.104 13.049 11.774 1.00 95.38 72 PRO A N 1
ATOM 569 C CA . PRO A 1 72 ? -8.231 13.085 13.224 1.00 95.38 72 PRO A CA 1
ATOM 570 C C . PRO A 1 72 ? -6.896 13.336 13.934 1.00 95.38 72 PRO A C 1
ATOM 572 O O . PRO A 1 72 ? -5.853 12.834 13.512 1.00 95.38 72 PRO A O 1
ATOM 575 N N . SER A 1 73 ? -6.943 14.057 15.058 1.00 95.38 73 SER A N 1
ATOM 576 C CA . SER A 1 73 ? -5.768 14.468 15.846 1.00 95.38 73 SER A CA 1
ATOM 577 C C . SER A 1 73 ? -4.996 13.316 16.490 1.00 95.38 73 SER A C 1
ATOM 579 O O . SER A 1 73 ? -3.828 13.483 16.853 1.00 95.38 73 SER A O 1
ATOM 581 N N . TRP A 1 74 ? -5.633 12.151 16.637 1.00 95.94 74 TRP A N 1
ATOM 582 C CA . TRP A 1 74 ? -4.990 10.922 17.097 1.00 95.94 74 TRP A CA 1
ATOM 583 C C . TRP A 1 74 ? -4.087 10.284 16.030 1.00 95.94 74 TRP A C 1
ATOM 585 O O . TRP A 1 74 ? -3.315 9.383 16.350 1.00 95.94 74 TRP A O 1
ATOM 595 N N . ALA A 1 75 ? -4.113 10.778 14.789 1.00 96.44 75 ALA A N 1
ATOM 596 C CA . ALA A 1 75 ? -3.167 10.433 13.735 1.00 96.44 75 ALA A CA 1
ATOM 597 C C . ALA A 1 75 ? -2.288 11.639 13.359 1.00 96.44 75 ALA A C 1
ATOM 599 O O . ALA A 1 75 ? -2.647 12.803 13.538 1.00 96.44 75 ALA A O 1
ATOM 600 N N . ASN A 1 76 ? -1.088 11.359 12.861 1.00 95.00 76 ASN A N 1
ATOM 601 C CA . ASN A 1 76 ? -0.198 12.339 12.257 1.00 95.00 76 ASN A CA 1
ATOM 602 C C . ASN A 1 76 ? -0.159 12.126 10.740 1.00 95.00 76 ASN A C 1
ATOM 604 O O . ASN A 1 76 ? 0.013 11.001 10.283 1.00 95.00 76 ASN A O 1
ATOM 608 N N . TRP A 1 77 ? -0.311 13.215 9.991 1.00 91.94 77 TRP A N 1
ATOM 609 C CA . TRP A 1 77 ? -0.418 13.238 8.530 1.00 91.94 77 TRP A CA 1
ATOM 610 C C . TRP A 1 77 ? 0.643 14.132 7.874 1.00 91.94 77 TRP A C 1
ATOM 612 O O . TRP A 1 77 ? 0.607 14.334 6.666 1.00 91.94 77 TRP A O 1
ATOM 622 N N . ASN A 1 78 ? 1.553 14.714 8.661 1.00 89.50 78 ASN A N 1
ATOM 623 C CA . ASN A 1 78 ? 2.540 15.687 8.189 1.00 89.50 78 ASN A CA 1
ATOM 624 C C . ASN A 1 78 ? 3.818 15.006 7.674 1.00 89.50 78 ASN A C 1
ATOM 626 O O . ASN A 1 78 ? 4.922 15.333 8.107 1.00 89.50 78 ASN A O 1
ATOM 630 N N . PHE A 1 79 ? 3.658 14.010 6.808 1.00 89.31 79 PHE A N 1
ATOM 631 C CA . PHE A 1 79 ? 4.763 13.250 6.237 1.00 89.31 79 PHE A CA 1
ATOM 632 C C . PHE A 1 79 ? 4.666 13.259 4.720 1.00 89.31 79 PHE A C 1
ATOM 634 O O . PHE A 1 79 ? 3.571 13.316 4.156 1.00 89.31 79 PHE A O 1
ATOM 641 N N . THR A 1 80 ? 5.812 13.134 4.060 1.00 90.88 80 THR A N 1
ATOM 642 C CA . THR A 1 80 ? 5.827 12.615 2.698 1.00 90.88 80 THR A CA 1
ATOM 643 C C . THR A 1 80 ? 5.357 11.168 2.761 1.00 90.88 80 THR A C 1
ATOM 645 O O . THR A 1 80 ? 5.781 10.403 3.627 1.00 90.88 80 THR A O 1
ATOM 648 N N . ALA A 1 81 ? 4.418 10.811 1.895 1.00 94.62 81 ALA A N 1
ATOM 649 C CA . ALA A 1 81 ? 3.930 9.451 1.782 1.00 94.62 81 ALA A CA 1
ATOM 650 C C . ALA A 1 81 ? 4.136 8.975 0.352 1.00 94.62 81 ALA A C 1
ATOM 652 O O . ALA A 1 81 ? 4.013 9.758 -0.593 1.00 94.62 81 ALA A O 1
ATOM 653 N N . ALA A 1 82 ? 4.464 7.701 0.212 1.00 96.50 82 ALA A N 1
ATOM 654 C CA . ALA A 1 82 ? 4.771 7.094 -1.065 1.00 96.50 82 ALA A CA 1
ATOM 655 C C . ALA A 1 82 ? 4.084 5.744 -1.190 1.00 96.50 82 ALA A C 1
ATOM 657 O O . ALA A 1 82 ? 3.800 5.067 -0.198 1.00 96.50 82 ALA A O 1
ATOM 658 N N . CYS A 1 83 ? 3.815 5.362 -2.435 1.00 97.38 83 CYS A N 1
ATOM 659 C CA . CYS A 1 83 ? 3.298 4.043 -2.719 1.00 97.38 83 CYS A CA 1
ATOM 660 C C . CYS A 1 83 ? 4.440 3.031 -2.735 1.00 97.38 83 CYS A C 1
ATOM 662 O O . CYS A 1 83 ? 5.306 3.107 -3.599 1.00 97.38 83 CYS A O 1
ATOM 664 N N . VAL A 1 84 ? 4.442 2.108 -1.776 1.00 98.00 84 VAL A N 1
ATOM 665 C CA . VAL A 1 84 ? 5.495 1.097 -1.602 1.00 98.00 84 VAL A CA 1
ATOM 666 C C . VAL A 1 84 ? 4.873 -0.284 -1.422 1.00 98.00 84 VAL A C 1
ATOM 668 O O . VAL A 1 84 ? 3.689 -0.405 -1.095 1.00 98.00 84 VAL A O 1
ATOM 671 N N . ALA A 1 85 ? 5.642 -1.349 -1.626 1.00 97.69 85 ALA A N 1
ATOM 672 C CA . ALA A 1 85 ? 5.141 -2.700 -1.424 1.00 97.69 85 ALA A CA 1
ATOM 673 C C . ALA A 1 85 ? 4.850 -2.992 0.052 1.00 97.69 85 ALA A C 1
ATOM 675 O O . ALA A 1 85 ? 5.635 -2.695 0.957 1.00 97.69 85 ALA A O 1
ATOM 676 N N . ASP A 1 86 ? 3.725 -3.650 0.303 1.00 95.56 86 ASP A N 1
ATOM 677 C CA . ASP A 1 86 ? 3.334 -4.049 1.645 1.00 95.56 86 ASP A CA 1
ATOM 678 C C . ASP A 1 86 ? 4.107 -5.311 2.050 1.00 95.56 86 ASP A C 1
ATOM 680 O O . ASP A 1 86 ? 3.869 -6.400 1.519 1.00 95.56 86 ASP A O 1
ATOM 684 N N . ARG A 1 87 ? 5.013 -5.163 3.024 1.00 94.25 87 ARG A N 1
ATOM 685 C CA . ARG A 1 87 ? 5.903 -6.234 3.510 1.00 94.25 87 ARG A CA 1
ATOM 686 C C . ARG A 1 87 ? 5.189 -7.406 4.190 1.00 94.25 87 ARG A C 1
ATOM 688 O O . ARG A 1 87 ? 5.822 -8.414 4.480 1.00 94.25 87 ARG A O 1
ATOM 695 N N . LEU A 1 88 ? 3.887 -7.299 4.457 1.00 91.31 88 LEU A N 1
ATOM 696 C CA . LEU A 1 88 ? 3.073 -8.407 4.969 1.00 91.31 88 LEU A CA 1
ATOM 697 C C . LEU A 1 88 ? 2.489 -9.281 3.849 1.00 91.31 88 LEU A C 1
ATOM 699 O O . LEU A 1 88 ? 1.757 -10.230 4.139 1.00 91.31 88 LEU A O 1
ATOM 703 N N . SER A 1 89 ? 2.738 -8.928 2.590 1.00 91.81 89 SER A N 1
ATOM 704 C CA . SER A 1 89 ? 2.285 -9.681 1.419 1.00 91.81 89 SER A CA 1
ATOM 705 C C . SER A 1 89 ? 3.261 -10.808 1.098 1.00 91.81 89 SER A C 1
ATOM 707 O O . SER A 1 89 ? 4.420 -10.773 1.504 1.00 91.81 89 SER A O 1
ATOM 709 N N . ASP A 1 90 ? 2.814 -11.831 0.375 1.00 91.19 90 ASP A N 1
ATOM 710 C CA . ASP A 1 90 ? 3.745 -12.816 -0.167 1.00 91.19 90 ASP A CA 1
ATOM 711 C C . ASP A 1 90 ? 4.421 -12.269 -1.434 1.00 91.19 90 ASP A C 1
ATOM 713 O O . ASP A 1 90 ? 3.831 -11.514 -2.210 1.00 91.19 90 ASP A O 1
ATOM 717 N N . THR A 1 91 ? 5.676 -12.655 -1.651 1.00 90.06 91 THR A N 1
ATOM 718 C CA . THR A 1 91 ? 6.493 -12.159 -2.766 1.00 90.06 91 THR A CA 1
ATOM 719 C C . THR A 1 91 ? 5.922 -12.524 -4.139 1.00 90.06 91 THR A C 1
ATOM 721 O O . THR A 1 91 ? 6.122 -11.775 -5.095 1.00 90.06 91 THR A O 1
ATOM 724 N N . GLY A 1 92 ? 5.180 -13.633 -4.247 1.00 87.38 92 GLY A N 1
ATOM 725 C CA . GLY A 1 92 ? 4.505 -14.041 -5.479 1.00 87.38 92 GLY A CA 1
ATOM 726 C C . GLY A 1 92 ? 3.395 -13.065 -5.867 1.00 87.38 92 GLY A C 1
ATOM 727 O O . GLY A 1 92 ? 3.377 -12.562 -6.990 1.00 87.38 92 GLY A O 1
ATOM 728 N N . SER A 1 93 ? 2.521 -12.725 -4.919 1.00 91.06 93 SER A N 1
ATOM 729 C CA . SER A 1 93 ? 1.463 -11.726 -5.103 1.00 91.06 93 SER A CA 1
ATOM 730 C C . SER A 1 93 ? 2.023 -10.342 -5.435 1.00 91.06 93 SER A C 1
ATOM 732 O O . SER A 1 93 ? 1.484 -9.657 -6.305 1.00 91.06 93 SER A O 1
ATOM 734 N N . VAL A 1 94 ? 3.134 -9.945 -4.807 1.00 92.62 94 VAL A N 1
ATOM 735 C CA . VAL A 1 94 ? 3.821 -8.681 -5.123 1.00 92.62 94 VAL A CA 1
ATOM 736 C C . VAL A 1 94 ? 4.359 -8.691 -6.557 1.00 92.62 94 VAL A C 1
ATOM 738 O O . VAL A 1 94 ? 4.129 -7.736 -7.297 1.00 92.62 94 VAL A O 1
ATOM 741 N N . GLY A 1 95 ? 4.993 -9.786 -6.989 1.00 91.12 95 GLY A N 1
ATOM 742 C CA . GLY A 1 95 ? 5.450 -9.959 -8.371 1.00 91.12 95 GLY A CA 1
ATOM 743 C C . GLY A 1 95 ? 4.314 -9.886 -9.400 1.00 91.12 95 GLY A C 1
ATOM 744 O O . GLY A 1 95 ? 4.467 -9.250 -10.444 1.00 91.12 95 GLY A O 1
ATOM 745 N N . LEU A 1 96 ? 3.146 -10.464 -9.091 1.00 89.25 96 LEU A N 1
ATOM 746 C CA . LEU A 1 96 ? 1.949 -10.344 -9.935 1.00 89.25 96 LEU A CA 1
ATOM 747 C C . LEU A 1 96 ? 1.474 -8.890 -10.046 1.00 89.25 96 LEU A C 1
ATOM 749 O O . LEU A 1 96 ? 1.129 -8.436 -11.136 1.00 89.25 96 LEU A O 1
ATOM 753 N N . SER A 1 97 ? 1.490 -8.147 -8.938 1.00 95.00 97 SER A N 1
ATOM 754 C CA . SER A 1 97 ? 1.138 -6.726 -8.928 1.00 95.00 97 SER A CA 1
ATOM 755 C C . SER A 1 97 ? 2.130 -5.863 -9.711 1.00 95.00 97 SER A C 1
ATOM 757 O O . SER A 1 97 ? 1.687 -4.939 -10.390 1.00 95.00 97 SER A O 1
ATOM 759 N N . ILE A 1 98 ? 3.434 -6.173 -9.677 1.00 95.81 98 ILE A N 1
ATOM 760 C CA . ILE A 1 98 ? 4.442 -5.518 -10.533 1.00 95.81 98 ILE A CA 1
ATOM 761 C C . ILE A 1 98 ? 4.080 -5.725 -12.008 1.00 95.81 98 ILE A C 1
ATOM 763 O O . ILE A 1 98 ? 3.956 -4.758 -12.757 1.00 95.81 98 ILE A O 1
ATOM 767 N N . GLY A 1 99 ? 3.854 -6.978 -12.418 1.00 91.88 99 GLY A N 1
ATOM 768 C CA . GLY A 1 99 ? 3.495 -7.298 -13.801 1.00 91.88 99 GLY A CA 1
ATOM 769 C C . GLY A 1 99 ? 2.205 -6.607 -14.248 1.00 91.88 99 GLY A C 1
ATOM 770 O O . GLY A 1 99 ? 2.139 -6.074 -15.356 1.00 91.88 99 GLY A O 1
ATOM 771 N N . TRP A 1 100 ? 1.202 -6.549 -13.366 1.00 94.06 100 TRP A N 1
ATOM 772 C CA . TRP A 1 100 ? -0.034 -5.816 -13.626 1.00 94.06 100 TRP A CA 1
ATOM 773 C C . TRP A 1 100 ? 0.223 -4.316 -13.824 1.00 94.06 100 TRP A C 1
ATOM 775 O O . TRP A 1 100 ? -0.264 -3.764 -14.808 1.00 94.06 100 TRP A O 1
ATOM 785 N N . ALA A 1 101 ? 1.019 -3.669 -12.965 1.00 94.88 101 ALA A N 1
ATOM 786 C CA . ALA A 1 101 ? 1.350 -2.245 -13.093 1.00 94.88 101 ALA A CA 1
ATOM 787 C C . ALA A 1 101 ? 1.989 -1.934 -14.458 1.00 94.88 101 ALA A C 1
ATOM 789 O O . ALA A 1 101 ? 1.544 -1.033 -15.169 1.00 94.88 101 ALA A O 1
ATOM 790 N N . CYS A 1 102 ? 2.973 -2.746 -14.852 1.00 94.19 102 CYS A N 1
ATOM 791 C CA . CYS A 1 102 ? 3.686 -2.620 -16.122 1.00 94.19 102 CYS A CA 1
ATOM 792 C C . CYS A 1 102 ? 2.802 -2.861 -17.350 1.00 94.19 102 CYS A C 1
ATOM 794 O O . CYS A 1 102 ? 2.999 -2.237 -18.388 1.00 94.19 102 CYS A O 1
ATOM 796 N N . GLY A 1 103 ? 1.826 -3.765 -17.247 1.00 90.88 103 GLY A N 1
ATOM 797 C CA . GLY A 1 103 ? 0.894 -4.052 -18.338 1.00 90.88 103 GLY A CA 1
ATOM 798 C C . GLY A 1 103 ? -0.245 -3.038 -18.472 1.00 90.88 103 GLY A C 1
ATOM 799 O O . GLY A 1 103 ? -0.798 -2.894 -19.559 1.00 90.88 103 GLY A O 1
ATOM 800 N N . ASN A 1 104 ? -0.610 -2.342 -17.390 1.00 91.12 104 ASN A N 1
ATOM 801 C CA . AS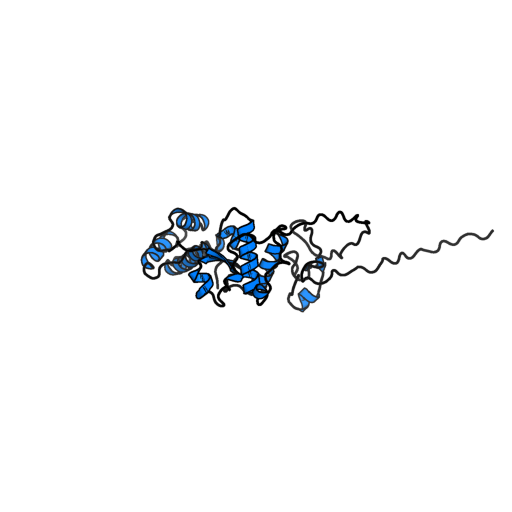N A 1 104 ? -1.788 -1.465 -17.356 1.00 91.12 104 ASN A CA 1
ATOM 802 C C . ASN A 1 104 ? -1.472 0.017 -17.569 1.00 91.12 104 ASN A C 1
ATOM 804 O O . ASN A 1 104 ? -2.394 0.800 -17.794 1.00 91.12 104 ASN A O 1
ATOM 808 N N . LEU A 1 105 ? -0.198 0.411 -17.535 1.00 87.94 105 LEU A N 1
ATOM 809 C CA . LEU A 1 105 ? 0.205 1.791 -17.772 1.00 87.94 105 LEU A CA 1
ATOM 810 C C . LEU A 1 105 ? 1.278 1.866 -18.867 1.00 87.94 105 LEU A C 1
ATOM 812 O O . LEU A 1 105 ? 2.463 1.791 -18.563 1.00 87.94 105 LEU A O 1
ATOM 816 N N . PRO A 1 106 ? 0.889 2.055 -20.144 1.00 88.44 106 PRO A N 1
ATOM 817 C CA . PRO A 1 106 ? 1.824 2.040 -21.275 1.00 88.44 106 PRO A CA 1
ATOM 818 C C . PRO A 1 106 ? 2.938 3.091 -21.202 1.00 88.44 106 PRO A C 1
ATOM 820 O O . PRO A 1 106 ? 3.979 2.947 -21.838 1.00 88.44 106 PRO A O 1
ATOM 823 N N . THR A 1 107 ? 2.701 4.175 -20.465 1.00 90.06 107 THR A N 1
ATOM 824 C CA . THR A 1 107 ? 3.664 5.259 -20.267 1.00 90.06 107 THR A CA 1
ATOM 825 C C . THR A 1 107 ? 4.755 4.896 -19.260 1.00 90.06 107 THR A C 1
ATOM 827 O O . THR A 1 107 ? 5.841 5.474 -19.335 1.00 90.06 107 THR A O 1
ATOM 830 N N . LEU A 1 108 ? 4.495 3.951 -18.351 1.00 93.31 108 LEU A N 1
ATOM 831 C CA . LEU A 1 108 ? 5.452 3.477 -17.357 1.00 93.31 108 LEU A CA 1
ATOM 832 C C . LEU A 1 108 ? 6.480 2.557 -18.018 1.00 93.31 108 LEU A C 1
ATOM 834 O O . LEU A 1 108 ? 6.143 1.480 -18.511 1.00 93.31 108 LEU A O 1
ATOM 838 N N . ASP A 1 109 ? 7.747 2.968 -18.011 1.00 93.75 109 ASP A N 1
ATOM 839 C CA . ASP A 1 109 ? 8.822 2.162 -18.581 1.00 93.75 109 ASP A CA 1
ATOM 840 C C . ASP A 1 109 ? 9.410 1.189 -17.553 1.00 93.75 109 ASP A C 1
ATOM 842 O O . ASP A 1 109 ? 10.369 1.492 -16.846 1.00 93.75 109 ASP A O 1
ATOM 846 N N . CYS A 1 110 ? 8.833 -0.008 -17.471 1.00 93.50 110 CYS A N 1
ATOM 847 C CA . CYS A 1 110 ? 9.334 -1.053 -16.577 1.00 93.50 110 CYS A CA 1
ATOM 848 C C . CYS A 1 110 ? 10.681 -1.657 -16.998 1.00 93.50 110 CYS A C 1
ATOM 850 O O . CYS A 1 110 ? 11.268 -2.411 -16.224 1.00 93.50 110 CYS A O 1
ATOM 852 N N . ASP A 1 111 ? 11.183 -1.321 -18.188 1.00 92.06 111 ASP A N 1
ATOM 853 C CA . ASP A 1 111 ? 12.528 -1.702 -18.624 1.00 92.06 111 ASP A CA 1
ATOM 854 C C . ASP A 1 111 ? 13.591 -0.705 -18.110 1.00 92.06 111 ASP A C 1
ATOM 856 O O . ASP A 1 111 ? 14.785 -1.000 -18.133 1.00 92.06 111 ASP A O 1
ATOM 860 N N . ALA A 1 112 ? 13.162 0.463 -17.611 1.00 92.56 112 ALA A N 1
ATOM 861 C CA . ALA A 1 112 ? 14.015 1.551 -17.129 1.00 92.56 112 ALA A CA 1
ATOM 862 C C . ALA A 1 112 ? 14.078 1.650 -15.590 1.00 92.56 112 ALA A C 1
ATOM 864 O O . ALA A 1 112 ? 14.394 2.709 -15.044 1.00 92.56 112 ALA A O 1
ATOM 865 N N . VAL A 1 113 ? 13.777 0.560 -14.876 1.00 95.50 113 VAL A N 1
ATOM 866 C CA . VAL A 1 113 ? 13.922 0.497 -13.412 1.00 95.50 113 VAL A CA 1
ATOM 867 C C . VAL A 1 113 ? 15.407 0.652 -13.034 1.00 95.50 113 VAL A C 1
ATOM 869 O O . VAL A 1 113 ? 16.243 -0.045 -13.617 1.00 95.50 113 VAL A O 1
ATOM 872 N N . PRO A 1 114 ? 15.765 1.522 -12.065 1.00 96.94 114 PRO A N 1
ATOM 873 C CA . PRO A 1 114 ? 17.144 1.673 -11.609 1.00 96.94 114 PRO A CA 1
ATOM 874 C C . PRO A 1 114 ? 17.745 0.339 -11.166 1.00 96.94 114 PRO A C 1
ATOM 876 O O . PRO A 1 114 ? 17.078 -0.465 -10.512 1.00 96.94 114 PRO A O 1
ATOM 879 N N . VAL A 1 115 ? 19.013 0.106 -11.503 1.00 95.31 115 VAL A N 1
ATOM 880 C CA . VAL A 1 115 ? 19.683 -1.185 -11.273 1.00 95.31 115 VAL A CA 1
ATOM 881 C C . VAL A 1 115 ? 19.689 -1.579 -9.794 1.00 95.31 115 VAL A C 1
ATOM 883 O O . VAL A 1 115 ? 19.472 -2.736 -9.456 1.00 95.31 115 VAL A O 1
ATOM 886 N N . GLU A 1 116 ? 19.839 -0.609 -8.901 1.00 95.00 116 GLU A N 1
ATOM 887 C CA . GLU A 1 116 ? 19.816 -0.787 -7.450 1.00 95.00 116 GLU A CA 1
ATOM 888 C C . GLU A 1 116 ? 18.428 -1.130 -6.877 1.00 95.00 116 GLU A C 1
ATOM 890 O O . GLU A 1 116 ? 18.309 -1.561 -5.722 1.00 95.00 116 GLU A O 1
ATOM 895 N N . CYS A 1 117 ? 17.382 -0.967 -7.692 1.00 97.62 117 CYS A N 1
ATOM 896 C CA . CYS A 1 117 ? 16.015 -1.379 -7.394 1.00 97.62 117 CYS A CA 1
ATOM 897 C C . CYS A 1 117 ? 15.671 -2.756 -7.971 1.00 97.62 117 CYS A C 1
ATOM 899 O O . CYS A 1 117 ? 14.551 -3.229 -7.798 1.00 97.62 117 CYS A O 1
ATOM 901 N N . LEU A 1 118 ? 16.626 -3.434 -8.615 1.00 95.25 118 LEU A N 1
ATOM 902 C CA . LEU A 1 118 ? 16.479 -4.812 -9.098 1.00 95.25 118 LEU A CA 1
ATOM 903 C C . LEU A 1 118 ? 17.016 -5.858 -8.104 1.00 95.25 118 LEU A C 1
ATOM 905 O O . LEU A 1 118 ? 16.901 -7.056 -8.356 1.00 95.25 118 LEU A O 1
ATOM 909 N N . ASP A 1 119 ? 17.570 -5.426 -6.966 1.00 92.38 119 ASP A N 1
ATOM 910 C CA . ASP A 1 119 ? 18.164 -6.308 -5.949 1.00 92.38 119 ASP A CA 1
ATOM 911 C C . ASP A 1 119 ? 17.152 -7.278 -5.317 1.00 92.38 119 ASP A C 1
ATOM 913 O O . ASP A 1 119 ? 17.507 -8.385 -4.904 1.00 92.38 119 ASP A O 1
ATOM 917 N N . SER A 1 120 ? 15.889 -6.864 -5.194 1.00 95.06 120 SER A N 1
ATOM 918 C CA . SER A 1 120 ? 14.828 -7.686 -4.617 1.00 95.06 120 SER A CA 1
ATOM 919 C C . SER A 1 120 ? 13.456 -7.324 -5.173 1.00 95.06 120 SER A C 1
ATOM 921 O O . SER A 1 120 ? 13.224 -6.205 -5.627 1.00 95.06 120 SER A O 1
ATOM 923 N N . VAL A 1 121 ? 12.501 -8.255 -5.055 1.00 95.06 121 VAL A N 1
ATOM 924 C CA . VAL A 1 121 ? 11.095 -8.00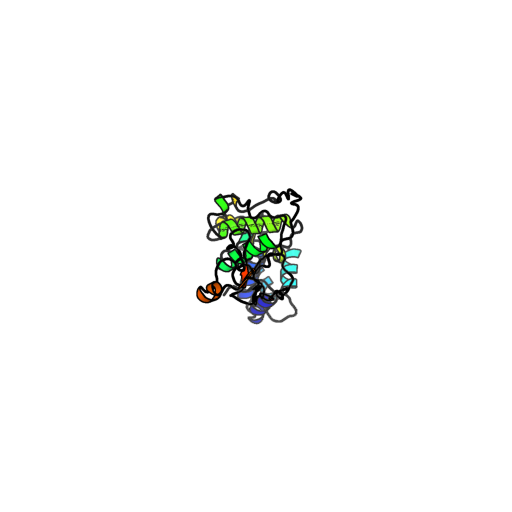5 -5.420 1.00 95.06 121 VAL A CA 1
ATOM 925 C C . VAL A 1 121 ? 10.505 -6.809 -4.669 1.00 95.06 121 VAL A C 1
ATOM 927 O O . VAL A 1 121 ? 9.652 -6.118 -5.208 1.00 95.06 121 VAL A O 1
ATOM 930 N N . TRP A 1 122 ? 10.974 -6.542 -3.448 1.00 97.56 122 TRP A N 1
ATOM 931 C CA . TRP A 1 122 ? 10.527 -5.416 -2.634 1.00 97.56 122 TRP A CA 1
ATOM 932 C C . TRP A 1 122 ? 11.025 -4.087 -3.188 1.00 97.56 122 TRP A C 1
ATOM 934 O O . TRP A 1 122 ? 10.234 -3.162 -3.324 1.00 97.56 122 TRP A O 1
ATOM 944 N N . ASP A 1 123 ? 12.304 -4.018 -3.555 1.00 97.56 123 ASP A N 1
ATOM 945 C CA . ASP A 1 123 ? 12.899 -2.807 -4.124 1.00 97.56 123 ASP A CA 1
ATOM 946 C C . ASP A 1 123 ? 12.286 -2.486 -5.494 1.00 97.56 123 ASP A C 1
ATOM 948 O O . ASP A 1 123 ? 11.940 -1.339 -5.775 1.00 97.56 123 ASP A O 1
ATOM 952 N N . THR A 1 124 ? 12.075 -3.515 -6.324 1.00 98.06 124 THR A N 1
ATOM 953 C CA . THR A 1 124 ? 11.435 -3.351 -7.635 1.00 98.06 124 THR A CA 1
ATOM 954 C C . THR A 1 124 ? 9.991 -2.899 -7.471 1.00 98.06 124 THR A C 1
ATOM 956 O O . THR A 1 124 ? 9.533 -2.009 -8.185 1.00 98.06 124 THR A O 1
ATOM 959 N N . ALA A 1 125 ? 9.265 -3.494 -6.525 1.00 98.06 125 ALA A N 1
ATOM 960 C CA . ALA A 1 125 ? 7.878 -3.149 -6.272 1.00 98.06 125 ALA A CA 1
ATOM 961 C C . ALA A 1 125 ? 7.720 -1.741 -5.691 1.00 98.06 125 ALA A C 1
ATOM 963 O O . ALA A 1 125 ? 6.822 -1.027 -6.121 1.00 98.06 125 ALA A O 1
ATOM 964 N N . ASP A 1 126 ? 8.595 -1.313 -4.777 1.00 98.44 126 ASP A N 1
ATOM 965 C CA . ASP A 1 126 ? 8.590 0.060 -4.259 1.00 98.44 126 ASP A CA 1
ATOM 966 C C . ASP A 1 126 ? 8.727 1.074 -5.397 1.00 98.44 126 ASP A C 1
ATOM 968 O O . ASP A 1 126 ? 7.946 2.026 -5.478 1.00 98.44 126 ASP A O 1
ATOM 972 N N . TYR A 1 127 ? 9.647 0.813 -6.332 1.00 98.38 127 TYR A N 1
ATOM 973 C CA . TYR A 1 127 ? 9.857 1.698 -7.470 1.00 98.38 127 TYR A CA 1
ATOM 974 C C . TYR A 1 127 ? 8.656 1.688 -8.414 1.00 98.38 127 TYR A C 1
ATOM 976 O O . TYR A 1 127 ? 8.110 2.742 -8.736 1.00 98.38 127 TYR A O 1
ATOM 984 N N . ILE A 1 128 ? 8.211 0.502 -8.837 1.00 98.00 128 ILE A N 1
ATOM 985 C CA . ILE A 1 128 ? 7.128 0.353 -9.815 1.00 98.00 128 ILE A CA 1
ATOM 986 C C . ILE A 1 128 ? 5.793 0.862 -9.266 1.00 98.00 128 ILE A C 1
ATOM 988 O O . ILE A 1 128 ? 5.077 1.561 -9.980 1.00 98.00 128 ILE A O 1
ATOM 992 N N . PHE A 1 129 ? 5.448 0.556 -8.015 1.00 97.88 129 PHE A N 1
ATOM 993 C CA . PHE A 1 129 ? 4.196 1.018 -7.413 1.00 97.88 129 PHE A CA 1
ATOM 994 C C . PHE A 1 129 ? 4.209 2.530 -7.190 1.00 97.88 129 PHE A C 1
ATOM 996 O O . PHE A 1 129 ? 3.221 3.193 -7.511 1.00 97.88 129 PHE A O 1
ATOM 1003 N N . GLY A 1 130 ? 5.330 3.085 -6.719 1.00 97.00 130 GLY A N 1
ATOM 1004 C CA . GLY A 1 130 ? 5.526 4.528 -6.594 1.00 97.00 130 GLY A CA 1
ATOM 1005 C C . GLY A 1 130 ? 5.402 5.241 -7.939 1.00 97.00 130 GLY A C 1
ATOM 1006 O O . GLY A 1 130 ? 4.626 6.188 -8.074 1.00 97.00 130 GLY A O 1
ATOM 1007 N N . ALA A 1 131 ? 6.105 4.742 -8.954 1.00 96.56 131 ALA A N 1
ATOM 1008 C CA . ALA A 1 131 ? 6.086 5.284 -10.304 1.00 96.56 131 ALA A CA 1
ATOM 1009 C C . ALA A 1 131 ? 4.684 5.233 -10.921 1.00 96.56 131 ALA A C 1
ATOM 1011 O O . ALA A 1 131 ? 4.170 6.257 -11.368 1.00 96.56 131 ALA A O 1
ATOM 1012 N N . TYR A 1 132 ? 4.041 4.063 -10.887 1.00 96.06 132 TYR A N 1
ATOM 1013 C CA . TYR A 1 132 ? 2.677 3.874 -11.376 1.00 96.06 132 TYR A CA 1
ATOM 1014 C C . TYR A 1 132 ? 1.716 4.868 -10.720 1.00 96.06 132 TYR A C 1
ATOM 1016 O O . TYR A 1 132 ? 0.959 5.554 -11.406 1.00 96.06 132 TYR A O 1
ATOM 1024 N N . TYR A 1 133 ? 1.781 4.987 -9.392 1.00 95.38 133 TYR A N 1
ATOM 1025 C CA . TYR A 1 133 ? 0.932 5.895 -8.633 1.00 95.38 133 TYR A CA 1
ATOM 1026 C C . TYR A 1 133 ? 1.135 7.356 -9.045 1.00 95.38 133 TYR A C 1
ATOM 1028 O O . TYR A 1 133 ? 0.152 8.049 -9.305 1.00 95.38 133 TYR A O 1
ATOM 1036 N N . LEU A 1 134 ? 2.387 7.812 -9.155 1.00 93.75 134 LEU A N 1
ATOM 1037 C CA . LEU A 1 134 ? 2.733 9.184 -9.545 1.00 93.75 134 LEU A CA 1
ATOM 1038 C C . LEU A 1 134 ? 2.281 9.521 -10.969 1.00 93.75 134 LEU A C 1
ATOM 1040 O O . LEU A 1 134 ? 1.797 10.623 -11.224 1.00 93.75 134 LEU A O 1
ATOM 1044 N N . MET A 1 135 ? 2.375 8.564 -11.890 1.00 92.56 135 MET A N 1
ATOM 1045 C CA . MET A 1 135 ? 1.998 8.759 -13.288 1.00 92.56 135 MET A CA 1
ATOM 1046 C C . MET A 1 135 ? 0.483 8.873 -13.526 1.00 92.56 135 MET A C 1
ATOM 1048 O O . MET A 1 135 ? 0.081 9.407 -14.558 1.00 92.56 135 MET A O 1
ATOM 1052 N N . LEU A 1 136 ? -0.368 8.428 -12.592 1.00 90.44 136 LEU A N 1
ATOM 1053 C CA . LEU A 1 136 ? -1.824 8.600 -12.700 1.00 90.44 136 LEU A CA 1
ATOM 1054 C C . LEU A 1 136 ? -2.296 10.044 -12.441 1.00 90.44 136 LEU A C 1
ATOM 1056 O O . LEU A 1 136 ? -3.408 10.395 -12.837 1.00 90.44 136 LEU A O 1
ATOM 1060 N N . GLY A 1 137 ? -1.487 10.885 -11.783 1.00 77.12 137 GLY A N 1
ATOM 1061 C CA . GLY A 1 137 ? -1.716 12.329 -11.594 1.00 77.12 137 GLY A CA 1
ATOM 1062 C C . GLY A 1 137 ? -2.883 12.757 -10.680 1.00 77.12 137 GLY A C 1
ATOM 1063 O O . GLY A 1 137 ? -2.843 13.852 -10.124 1.00 77.12 137 GLY A O 1
ATOM 1064 N N . ILE A 1 138 ? -3.912 11.927 -10.487 1.00 62.41 138 ILE A N 1
ATOM 1065 C CA . ILE A 1 138 ? -4.999 12.125 -9.509 1.00 62.41 138 ILE A CA 1
ATOM 1066 C C . ILE A 1 138 ? -4.895 10.994 -8.503 1.00 62.41 138 ILE A C 1
ATOM 1068 O O . ILE A 1 138 ? -4.958 9.852 -8.929 1.00 62.41 138 ILE A O 1
ATOM 1072 N N . HIS A 1 139 ? -4.762 11.295 -7.211 1.00 67.12 139 HIS A N 1
ATOM 1073 C CA . HIS A 1 139 ? -4.319 10.334 -6.203 1.00 67.12 139 HIS A CA 1
ATOM 1074 C C . HIS A 1 139 ? -5.412 9.956 -5.188 1.00 67.12 139 HIS A C 1
ATOM 1076 O O . HIS A 1 139 ? -5.701 10.719 -4.267 1.00 67.12 139 HIS A O 1
ATOM 1082 N N . SER A 1 140 ? -5.984 8.756 -5.313 1.00 80.88 140 SER A N 1
ATOM 1083 C CA . SER A 1 140 ? -6.699 8.075 -4.225 1.00 80.88 140 SER A CA 1
ATOM 1084 C C . SER A 1 140 ? -5.801 6.954 -3.688 1.00 80.88 140 SER A C 1
ATOM 1086 O O . SER A 1 140 ? -5.695 5.902 -4.328 1.00 80.88 140 SER A O 1
ATOM 1088 N N . PRO A 1 141 ? -5.132 7.144 -2.531 1.00 85.31 141 PRO A N 1
ATOM 1089 C CA . PRO A 1 141 ? -4.193 6.167 -1.975 1.00 85.31 141 PRO A CA 1
ATOM 1090 C C . PRO A 1 141 ? -4.758 4.745 -1.885 1.00 85.31 141 PRO A C 1
ATOM 1092 O O . PRO A 1 141 ? -4.104 3.775 -2.257 1.00 85.31 141 PRO A O 1
ATOM 1095 N N . LEU A 1 142 ? -6.013 4.616 -1.453 1.00 79.94 142 LEU A N 1
ATOM 1096 C CA . LEU A 1 142 ? -6.660 3.319 -1.241 1.00 79.94 142 LEU A CA 1
ATOM 1097 C C . LEU A 1 142 ? -7.166 2.652 -2.523 1.00 79.94 142 LEU A C 1
ATOM 1099 O O . LEU A 1 142 ? -7.535 1.482 -2.481 1.00 79.94 142 LEU A O 1
ATOM 1103 N N . GLU A 1 143 ? -7.190 3.358 -3.648 1.00 82.25 143 GLU A N 1
ATOM 1104 C CA . GLU A 1 143 ? -7.608 2.785 -4.932 1.00 82.25 143 GLU A CA 1
ATOM 1105 C C . GLU A 1 143 ? -6.398 2.509 -5.820 1.00 82.25 143 GLU A C 1
ATOM 1107 O O . GLU A 1 143 ? -6.272 1.431 -6.396 1.00 82.25 143 GLU A O 1
ATOM 1112 N N . GLN A 1 144 ? -5.470 3.459 -5.885 1.00 89.94 144 GLN A N 1
ATOM 1113 C CA . GLN A 1 144 ? -4.394 3.461 -6.875 1.00 89.94 144 GLN A CA 1
ATOM 1114 C C . GLN A 1 144 ? -3.058 2.967 -6.331 1.00 89.94 144 GLN A C 1
ATOM 1116 O O . GLN A 1 144 ? -2.184 2.618 -7.115 1.00 89.94 144 GLN A O 1
ATOM 1121 N N . CYS A 1 145 ? -2.903 2.915 -5.006 1.00 94.75 145 CYS A N 1
ATOM 1122 C CA . CYS A 1 145 ? -1.751 2.300 -4.355 1.00 94.75 145 CYS A CA 1
ATOM 1123 C C . CYS A 1 145 ? -2.101 0.958 -3.693 1.00 94.75 145 CYS A C 1
ATOM 1125 O O . CYS A 1 145 ? -1.269 0.338 -3.048 1.00 94.75 145 CYS A O 1
ATOM 1127 N N . TYR A 1 146 ? -3.332 0.458 -3.824 1.00 90.19 146 TYR A N 1
ATOM 1128 C CA . TYR A 1 146 ? -3.716 -0.745 -3.085 1.00 90.19 146 TYR A CA 1
ATOM 1129 C C . TYR A 1 146 ? -3.144 -2.032 -3.685 1.00 90.19 146 TYR A C 1
ATOM 1131 O O . TYR A 1 146 ? -2.764 -2.932 -2.940 1.00 90.19 146 TYR A O 1
ATOM 1139 N N . PHE A 1 147 ? -3.107 -2.154 -5.019 1.00 92.81 147 PHE A N 1
ATOM 1140 C CA . PHE A 1 147 ? -2.619 -3.345 -5.733 1.00 92.81 147 PHE A CA 1
ATOM 1141 C C . PHE A 1 147 ? -3.132 -4.670 -5.127 1.00 92.81 147 PHE A C 1
ATOM 1143 O O . PHE A 1 147 ? -2.365 -5.593 -4.870 1.00 92.81 147 PHE A O 1
ATOM 1150 N N . ASN A 1 148 ? -4.441 -4.754 -4.846 1.00 89.62 148 ASN A N 1
ATOM 1151 C CA . ASN A 1 148 ? -5.091 -5.900 -4.180 1.00 89.62 148 ASN A CA 1
ATOM 1152 C C . ASN A 1 148 ? -4.521 -6.241 -2.779 1.00 89.62 148 ASN A C 1
ATOM 1154 O O . ASN A 1 148 ? -4.614 -7.376 -2.310 1.00 89.62 148 ASN A O 1
ATOM 1158 N N . GLY A 1 149 ? -3.971 -5.246 -2.084 1.00 90.31 149 GLY A N 1
ATOM 1159 C CA . GLY A 1 149 ? -3.366 -5.363 -0.759 1.00 90.31 149 GLY A CA 1
ATOM 1160 C C . GLY A 1 149 ? -1.873 -5.677 -0.759 1.00 90.31 149 GLY A C 1
ATOM 1161 O O . GLY A 1 149 ? -1.349 -5.953 0.323 1.00 90.31 149 GLY A O 1
ATOM 1162 N N . ASN A 1 150 ? -1.228 -5.635 -1.931 1.00 94.88 150 ASN A N 1
ATOM 1163 C CA . ASN A 1 150 ? 0.209 -5.863 -2.103 1.00 94.88 150 ASN A CA 1
ATOM 1164 C C . ASN A 1 150 ? 1.044 -4.583 -1.980 1.00 94.88 150 ASN A C 1
ATOM 1166 O O . ASN A 1 150 ? 2.272 -4.644 -2.003 1.00 94.88 150 ASN A O 1
ATOM 1170 N N . ALA A 1 151 ? 0.388 -3.435 -1.834 1.00 96.50 151 ALA A N 1
ATOM 1171 C CA . ALA A 1 151 ? 1.027 -2.145 -1.675 1.00 96.50 151 ALA A CA 1
ATOM 1172 C C . ALA A 1 151 ? 0.284 -1.276 -0.656 1.00 96.50 151 ALA A C 1
ATOM 1174 O O . ALA A 1 151 ? -0.891 -1.497 -0.338 1.00 96.50 151 ALA A O 1
ATOM 1175 N N . ILE A 1 152 ? 1.025 -0.317 -0.114 1.00 95.56 152 ILE A N 1
ATOM 1176 C CA . ILE A 1 152 ? 0.615 0.592 0.945 1.00 95.56 152 ILE A CA 1
ATOM 1177 C C . ILE A 1 152 ? 1.093 2.002 0.598 1.00 95.56 152 ILE A C 1
ATOM 1179 O O . ILE A 1 152 ? 2.249 2.204 0.229 1.00 95.56 152 ILE A O 1
ATOM 1183 N N . PHE A 1 153 ? 0.213 2.994 0.744 1.00 96.25 153 PHE A N 1
ATOM 1184 C CA . PHE A 1 153 ? 0.608 4.398 0.666 1.00 96.25 153 PHE A CA 1
ATOM 1185 C C . PHE A 1 153 ? 1.119 4.838 2.036 1.00 96.25 153 PHE A C 1
ATOM 1187 O O . PHE A 1 153 ? 0.373 5.378 2.850 1.00 96.25 153 PHE A O 1
ATOM 1194 N N . ALA A 1 154 ? 2.369 4.491 2.320 1.00 96.50 154 ALA A N 1
ATOM 1195 C CA . ALA A 1 154 ? 2.970 4.617 3.638 1.00 96.50 154 ALA A CA 1
ATOM 1196 C C . ALA A 1 154 ? 3.607 5.994 3.829 1.00 96.50 154 ALA A C 1
ATOM 1198 O O . ALA A 1 154 ? 4.190 6.549 2.903 1.00 96.50 154 ALA A O 1
ATOM 1199 N N . ALA A 1 155 ? 3.544 6.518 5.053 1.00 96.56 155 ALA A N 1
ATOM 1200 C CA . ALA A 1 155 ? 4.343 7.671 5.462 1.00 96.56 155 ALA A CA 1
ATOM 1201 C C . ALA A 1 155 ? 5.844 7.329 5.485 1.00 96.56 155 ALA A C 1
ATOM 1203 O O . ALA A 1 155 ? 6.211 6.188 5.772 1.00 96.56 155 ALA A O 1
ATOM 1204 N N . GLU A 1 156 ? 6.706 8.324 5.279 1.00 95.00 156 GLU A N 1
ATOM 1205 C CA . GLU A 1 156 ? 8.164 8.150 5.259 1.00 95.00 156 GLU A CA 1
ATOM 1206 C C . GLU A 1 156 ? 8.714 7.402 6.476 1.00 95.00 156 GLU A C 1
ATOM 1208 O O . GLU A 1 156 ? 9.334 6.359 6.261 1.00 95.00 156 GLU A O 1
ATOM 1213 N N . PRO A 1 157 ? 8.378 7.760 7.732 1.00 94.12 157 PRO A N 1
ATOM 1214 C CA . PRO A 1 157 ? 8.919 7.044 8.887 1.00 94.12 157 PRO A CA 1
ATOM 1215 C C . PRO A 1 157 ? 8.478 5.576 8.956 1.00 94.12 157 PRO A C 1
ATOM 1217 O O . PRO A 1 157 ? 9.099 4.759 9.640 1.00 94.12 157 PRO A O 1
ATOM 1220 N N . LEU A 1 158 ? 7.370 5.234 8.288 1.00 93.38 158 LEU A N 1
ATOM 1221 C CA . LEU A 1 158 ? 6.895 3.862 8.187 1.00 93.38 158 LEU A CA 1
ATOM 1222 C C . LEU A 1 158 ? 7.737 3.103 7.157 1.00 93.38 158 LEU A C 1
ATOM 1224 O O . LEU A 1 158 ? 8.319 2.073 7.501 1.00 93.38 158 LEU A O 1
ATOM 1228 N N . HIS A 1 159 ? 7.849 3.615 5.928 1.00 94.50 159 HIS A N 1
ATOM 1229 C CA . HIS A 1 159 ? 8.527 2.891 4.854 1.00 94.50 159 HIS A CA 1
ATOM 1230 C C . HIS A 1 159 ? 10.057 2.909 4.945 1.00 94.50 159 HIS A C 1
ATOM 1232 O O . HIS A 1 159 ? 10.683 1.937 4.534 1.00 94.50 159 HIS A O 1
ATOM 1238 N N . SER A 1 160 ? 10.672 3.943 5.522 1.00 94.31 160 SER A N 1
ATOM 1239 C CA . SER A 1 160 ? 12.134 4.029 5.658 1.00 94.31 160 SER A CA 1
ATOM 1240 C C . SER A 1 160 ? 12.693 3.295 6.882 1.00 94.31 160 SER A C 1
ATOM 1242 O O . SER A 1 160 ? 13.867 2.931 6.882 1.00 94.31 160 SER A O 1
ATOM 1244 N N . GLY A 1 161 ? 11.877 3.052 7.918 1.00 91.19 161 GLY A N 1
ATOM 1245 C CA . GLY A 1 161 ? 12.381 2.535 9.198 1.00 91.19 161 GLY A CA 1
ATOM 1246 C C . GLY A 1 161 ? 11.579 1.417 9.863 1.00 91.19 161 GLY A C 1
ATOM 1247 O O . GLY A 1 161 ? 12.165 0.610 10.582 1.00 91.19 161 GLY A O 1
ATOM 1248 N N . LYS A 1 162 ? 10.257 1.346 9.664 1.00 91.06 162 LYS A N 1
ATOM 1249 C CA . LYS A 1 162 ? 9.402 0.354 10.348 1.00 91.06 162 LYS A CA 1
ATOM 1250 C C . LYS A 1 162 ? 9.056 -0.856 9.481 1.00 91.06 162 LYS A C 1
ATOM 1252 O O . LYS A 1 162 ? 8.798 -1.929 10.025 1.00 91.06 162 LYS A O 1
ATOM 1257 N N . LEU A 1 163 ? 9.025 -0.700 8.159 1.00 92.75 163 LEU A N 1
ATOM 1258 C CA . LEU A 1 163 ? 8.899 -1.829 7.241 1.00 92.75 163 LEU A CA 1
ATOM 1259 C C . LEU A 1 163 ? 10.160 -2.700 7.304 1.00 92.75 163 LEU A C 1
ATOM 1261 O O . LEU A 1 163 ? 11.270 -2.191 7.438 1.00 92.75 163 LEU A O 1
ATOM 1265 N N . PHE A 1 164 ? 9.987 -4.019 7.201 1.00 92.31 164 PHE A N 1
ATOM 1266 C CA . PHE A 1 164 ? 11.097 -4.969 7.181 1.00 92.31 164 PHE A CA 1
ATOM 1267 C C . PHE A 1 164 ? 10.993 -5.905 5.961 1.00 92.31 164 PHE A C 1
ATOM 1269 O O . PHE A 1 164 ? 10.036 -6.678 5.892 1.00 92.31 164 PHE A O 1
ATOM 1276 N N . PRO A 1 165 ? 11.947 -5.855 5.008 1.00 94.06 165 PRO A N 1
ATOM 1277 C CA . PRO A 1 165 ? 13.045 -4.882 4.938 1.00 94.06 165 PRO A CA 1
ATOM 1278 C C . PRO A 1 165 ? 12.529 -3.447 4.689 1.00 94.06 165 PRO A C 1
ATOM 1280 O O . PRO A 1 165 ? 11.466 -3.294 4.073 1.00 94.06 165 PRO A O 1
ATOM 1283 N N . PRO A 1 166 ? 13.251 -2.404 5.146 1.00 95.81 166 PRO A N 1
ATOM 1284 C CA . PRO A 1 166 ? 12.883 -1.018 4.870 1.00 95.81 166 PRO A CA 1
ATOM 1285 C C . PRO A 1 166 ? 13.017 -0.712 3.377 1.00 95.81 166 PRO A C 1
ATOM 1287 O O . PRO A 1 166 ? 13.812 -1.335 2.672 1.00 95.81 166 PRO A O 1
ATOM 1290 N N . SER A 1 167 ? 12.235 0.247 2.892 1.00 97.06 167 SER A N 1
ATOM 1291 C CA . SER A 1 167 ? 12.350 0.758 1.529 1.00 97.06 167 SER A CA 1
ATOM 1292 C C . SER A 1 167 ? 13.660 1.520 1.356 1.00 97.06 167 SER A C 1
ATOM 1294 O O . SER A 1 167 ? 13.996 2.395 2.158 1.00 97.06 167 SER A O 1
ATOM 1296 N N . LYS A 1 168 ? 14.388 1.225 0.278 1.00 97.06 168 LYS A N 1
ATOM 1297 C CA . LYS A 1 168 ? 15.558 2.013 -0.119 1.00 97.06 168 LYS A CA 1
ATOM 1298 C C . LYS A 1 168 ? 15.097 3.380 -0.638 1.00 97.06 168 LYS A C 1
ATOM 1300 O O . LYS A 1 168 ? 14.255 3.400 -1.535 1.00 97.06 168 LYS A O 1
ATOM 1305 N N . PRO A 1 169 ? 15.649 4.510 -0.160 1.00 96.25 169 PRO A N 1
ATOM 1306 C CA . PRO A 1 169 ? 15.202 5.840 -0.581 1.00 96.25 169 PRO A CA 1
ATOM 1307 C C . PRO A 1 169 ? 15.207 6.048 -2.100 1.00 96.25 169 PRO A C 1
ATOM 1309 O O . PRO A 1 169 ? 14.284 6.639 -2.642 1.00 96.25 169 PRO A O 1
ATOM 1312 N N . GLN A 1 170 ? 16.203 5.505 -2.803 1.00 96.06 170 GLN A N 1
ATOM 1313 C CA . GLN A 1 170 ? 16.318 5.623 -4.257 1.00 96.06 170 GLN A CA 1
ATOM 1314 C C . GLN A 1 170 ? 15.333 4.745 -5.048 1.00 96.06 170 GLN A C 1
ATOM 1316 O O . GLN A 1 170 ? 15.139 4.964 -6.240 1.00 96.06 170 GLN A O 1
ATOM 1321 N N . CYS A 1 171 ? 14.678 3.790 -4.384 1.00 97.75 171 CYS A N 1
ATOM 1322 C CA . CYS A 1 171 ? 13.614 2.969 -4.962 1.00 97.75 171 CYS A CA 1
ATOM 1323 C C . CYS A 1 171 ? 12.220 3.476 -4.604 1.00 97.75 171 CYS A C 1
ATOM 1325 O O . CYS A 1 171 ? 11.238 2.827 -4.931 1.00 97.75 171 CYS A O 1
ATOM 1327 N N . VAL A 1 172 ? 12.115 4.634 -3.953 1.00 97.75 172 VAL A N 1
ATOM 1328 C CA . VAL A 1 172 ? 10.841 5.284 -3.652 1.00 97.75 172 VAL A CA 1
ATOM 1329 C C . VAL A 1 172 ? 10.782 6.580 -4.460 1.00 97.75 172 VAL A C 1
ATOM 1331 O O . VAL A 1 172 ? 11.282 7.608 -4.001 1.00 97.75 172 VAL A O 1
ATOM 1334 N N . PRO A 1 173 ? 10.231 6.558 -5.687 1.00 95.50 173 PRO A N 1
ATOM 1335 C CA . PRO A 1 173 ? 10.178 7.753 -6.512 1.00 95.50 173 PRO A CA 1
ATOM 1336 C C . PRO A 1 173 ? 9.314 8.820 -5.834 1.00 95.50 173 PRO A C 1
ATOM 1338 O O . PRO A 1 173 ? 8.242 8.533 -5.301 1.00 95.50 173 PRO A O 1
ATOM 1341 N N . THR A 1 174 ? 9.790 10.063 -5.864 1.00 92.50 174 THR A N 1
ATOM 1342 C CA . THR A 1 174 ? 9.061 11.243 -5.370 1.00 92.50 174 THR A CA 1
ATOM 1343 C C . THR A 1 174 ? 8.449 12.065 -6.501 1.00 92.50 174 THR A C 1
ATOM 1345 O O . THR A 1 174 ? 7.625 12.940 -6.252 1.00 92.50 174 THR A O 1
ATOM 1348 N N . GLU A 1 175 ? 8.843 11.779 -7.742 1.00 91.38 175 GLU A N 1
ATOM 1349 C CA . GLU A 1 175 ? 8.375 12.423 -8.967 1.00 91.38 175 GLU A CA 1
ATOM 1350 C C . GLU A 1 175 ? 8.132 11.357 -10.048 1.00 91.38 175 GLU A C 1
ATOM 1352 O O . GLU A 1 175 ? 8.747 10.285 -9.989 1.00 91.38 175 GLU A O 1
ATOM 1357 N N . PRO A 1 176 ? 7.226 11.601 -11.016 1.00 91.56 176 PRO A N 1
ATOM 1358 C CA . PRO A 1 176 ? 6.996 10.665 -12.109 1.00 91.56 176 PRO A CA 1
ATOM 1359 C C . PRO A 1 176 ? 8.312 10.355 -12.842 1.00 91.56 176 PRO A C 1
ATOM 1361 O O . PRO A 1 176 ? 9.024 11.292 -13.217 1.00 91.56 176 PRO A O 1
ATOM 1364 N N . PRO A 1 177 ? 8.654 9.073 -13.069 1.00 91.88 177 PRO A N 1
ATOM 1365 C CA . PRO A 1 177 ? 9.861 8.737 -13.810 1.00 91.88 177 PRO A CA 1
ATOM 1366 C C . PRO A 1 177 ? 9.746 9.154 -15.284 1.00 91.88 177 PRO A C 1
ATOM 1368 O O . PRO A 1 177 ? 8.645 9.447 -15.770 1.00 91.88 177 PRO A O 1
ATOM 1371 N N . PRO A 1 178 ? 10.870 9.158 -16.024 1.00 86.00 178 PRO A N 1
ATOM 1372 C CA . PRO A 1 178 ? 10.858 9.391 -17.459 1.00 86.00 178 PRO A CA 1
ATOM 1373 C C . PRO A 1 178 ? 9.849 8.476 -18.157 1.00 86.00 178 PRO A C 1
ATOM 1375 O O . PRO A 1 178 ? 9.853 7.260 -17.976 1.00 86.00 178 PRO A O 1
ATOM 1378 N N . VAL A 1 179 ? 8.972 9.080 -18.956 1.00 84.25 179 VAL A N 1
ATOM 1379 C CA . VAL A 1 179 ? 7.969 8.345 -19.729 1.00 84.25 179 VAL A CA 1
ATOM 1380 C C . VAL A 1 179 ? 8.670 7.516 -20.799 1.00 84.25 179 VAL A C 1
ATOM 1382 O O . VAL A 1 179 ? 9.613 7.993 -21.441 1.00 84.25 179 VAL A O 1
ATOM 1385 N N . LYS A 1 180 ? 8.150 6.312 -21.061 1.00 75.62 180 LYS A N 1
ATOM 1386 C CA . LYS A 1 180 ? 8.574 5.497 -22.201 1.00 75.62 180 LYS A CA 1
ATOM 1387 C C . LYS A 1 180 ? 8.456 6.318 -23.487 1.00 75.62 180 LYS A C 1
ATOM 1389 O O . LYS A 1 180 ? 7.355 6.619 -23.958 1.00 75.62 180 LYS A O 1
ATOM 1394 N N . THR A 1 181 ? 9.592 6.713 -24.064 1.00 60.53 181 THR A N 1
ATOM 1395 C CA . THR A 1 181 ? 9.592 7.464 -25.322 1.00 60.53 181 THR A CA 1
ATOM 1396 C C . THR A 1 181 ? 9.219 6.482 -26.417 1.00 60.53 181 THR A C 1
ATOM 1398 O O . THR A 1 181 ? 10.034 5.674 -26.855 1.00 60.53 181 THR A O 1
ATOM 1401 N N . THR A 1 182 ? 7.960 6.519 -26.848 1.00 48.94 182 THR A N 1
ATOM 1402 C CA . THR A 1 182 ? 7.529 5.734 -28.001 1.00 48.94 182 THR A CA 1
ATOM 1403 C C . THR A 1 182 ? 8.130 6.395 -29.234 1.00 48.94 182 THR A C 1
ATOM 1405 O O . THR A 1 182 ? 7.525 7.275 -29.841 1.00 48.94 182 THR A O 1
ATOM 1408 N N . THR A 1 183 ? 9.345 6.003 -29.614 1.00 40.88 183 THR A N 1
ATOM 1409 C CA . THR A 1 183 ? 9.795 6.212 -30.986 1.00 40.88 183 THR A CA 1
ATOM 1410 C C . THR A 1 183 ? 8.849 5.397 -31.854 1.00 40.88 183 THR A C 1
ATOM 1412 O O . THR A 1 183 ? 8.959 4.173 -31.927 1.00 40.88 183 THR A O 1
ATOM 1415 N N . THR A 1 184 ? 7.872 6.071 -32.465 1.00 41.22 184 THR A N 1
ATOM 1416 C CA . THR A 1 184 ? 7.008 5.510 -33.501 1.00 41.22 184 THR A CA 1
ATOM 1417 C C . THR A 1 184 ? 7.892 5.130 -34.682 1.00 41.22 184 THR A C 1
ATOM 1419 O O . THR A 1 184 ? 8.057 5.875 -35.643 1.00 41.22 184 THR A O 1
ATOM 1422 N N . THR A 1 185 ? 8.528 3.969 -34.589 1.00 37.12 185 THR A N 1
ATOM 1423 C CA . THR A 1 185 ? 9.150 3.343 -35.739 1.00 37.12 185 THR A CA 1
ATOM 1424 C C . THR A 1 185 ? 7.988 2.777 -36.530 1.00 37.12 185 THR A C 1
ATOM 1426 O O . THR A 1 185 ? 7.387 1.779 -36.139 1.00 37.12 185 THR A O 1
ATOM 1429 N N . THR A 1 186 ? 7.619 3.463 -37.610 1.00 37.56 186 THR A N 1
ATOM 1430 C CA . THR A 1 186 ? 6.748 2.927 -38.655 1.00 37.56 186 THR A CA 1
ATOM 1431 C C . THR A 1 186 ? 7.464 1.728 -39.273 1.00 37.56 186 THR A C 1
ATOM 1433 O O . THR A 1 186 ? 8.122 1.829 -40.304 1.00 37.56 186 THR A O 1
ATOM 1436 N N . THR A 1 187 ? 7.414 0.584 -38.598 1.00 40.06 187 THR A N 1
ATOM 1437 C CA . THR A 1 187 ? 7.842 -0.684 -39.164 1.00 40.06 187 THR A CA 1
ATOM 1438 C C . THR A 1 187 ? 6.714 -1.136 -40.069 1.00 40.06 187 THR A C 1
ATOM 1440 O O . THR A 1 187 ? 5.626 -1.473 -39.607 1.00 40.06 187 THR A O 1
ATOM 1443 N N . THR A 1 188 ? 6.958 -1.112 -41.376 1.00 36.91 188 THR A N 1
ATOM 1444 C CA . THR A 1 188 ? 6.104 -1.749 -42.375 1.00 36.91 188 THR A CA 1
ATOM 1445 C C . THR A 1 188 ? 5.969 -3.227 -42.010 1.00 36.91 188 THR A C 1
ATOM 1447 O O . THR A 1 188 ? 6.855 -4.038 -42.281 1.00 36.91 188 THR A O 1
ATOM 1450 N N . VAL A 1 189 ? 4.877 -3.574 -41.328 1.00 41.88 189 VAL A N 1
ATOM 1451 C CA . VAL A 1 189 ? 4.557 -4.950 -40.954 1.00 41.88 189 VAL A CA 1
ATOM 1452 C C . VAL A 1 189 ? 4.223 -5.698 -42.237 1.00 41.88 189 VAL A C 1
ATOM 1454 O O . VAL A 1 189 ? 3.129 -5.573 -42.786 1.00 41.88 189 VAL A O 1
ATOM 1457 N N . THR A 1 190 ? 5.175 -6.495 -42.719 1.00 31.67 190 THR A N 1
ATOM 1458 C CA . THR A 1 190 ? 4.873 -7.538 -43.699 1.00 31.67 190 THR A CA 1
ATOM 1459 C C . THR A 1 190 ? 4.065 -8.592 -42.957 1.00 31.67 190 THR A C 1
ATOM 1461 O O . THR A 1 190 ? 4.582 -9.336 -42.121 1.00 31.67 190 THR A O 1
ATOM 1464 N N . THR A 1 191 ? 2.759 -8.583 -43.196 1.00 35.62 191 THR A N 1
ATOM 1465 C CA . THR A 1 191 ? 1.777 -9.448 -42.552 1.00 35.62 191 THR A CA 1
ATOM 1466 C C . THR A 1 191 ? 2.071 -10.895 -42.938 1.00 35.62 191 THR A C 1
ATOM 1468 O O . THR A 1 191 ? 1.652 -11.382 -43.982 1.00 35.62 191 THR A O 1
ATOM 1471 N N . THR A 1 192 ? 2.805 -11.598 -42.080 1.00 34.56 192 THR A N 1
ATOM 1472 C CA . THR A 1 192 ? 2.829 -13.061 -42.083 1.00 34.56 192 THR A CA 1
ATOM 1473 C C . THR A 1 192 ? 2.143 -13.483 -40.799 1.00 34.56 192 THR A C 1
ATOM 1475 O O . THR A 1 192 ? 2.661 -13.264 -39.709 1.00 34.56 192 THR A O 1
ATOM 1478 N N . THR A 1 193 ? 0.925 -13.999 -40.928 1.00 39.47 193 THR A N 1
ATOM 1479 C CA . THR A 1 193 ? 0.022 -14.366 -39.835 1.00 39.47 193 THR A CA 1
ATOM 1480 C C . THR A 1 193 ? 0.646 -15.452 -38.946 1.00 39.47 193 THR A C 1
ATOM 1482 O O . THR A 1 193 ? 0.400 -16.640 -39.138 1.00 39.47 193 THR A O 1
ATOM 1485 N N . ARG A 1 194 ? 1.473 -15.068 -37.967 1.00 41.38 194 ARG A N 1
ATOM 1486 C CA . ARG A 1 194 ? 1.902 -15.943 -36.868 1.00 41.38 194 ARG A CA 1
ATOM 1487 C C . ARG A 1 194 ? 0.859 -15.841 -35.761 1.00 41.38 194 ARG A C 1
ATOM 1489 O O . ARG A 1 194 ? 0.767 -14.817 -35.101 1.00 41.38 194 ARG A O 1
ATOM 1496 N N . ARG A 1 195 ? 0.044 -16.886 -35.598 1.00 45.38 195 ARG A N 1
ATOM 1497 C CA . ARG A 1 195 ? -0.838 -17.032 -34.433 1.00 45.38 195 ARG A CA 1
ATOM 1498 C C . ARG A 1 195 ? -0.024 -17.657 -33.293 1.00 45.38 195 ARG A C 1
ATOM 1500 O O . ARG A 1 195 ? 0.503 -18.752 -33.510 1.00 45.38 195 ARG A O 1
ATOM 1507 N N . PRO A 1 196 ? 0.073 -17.023 -32.114 1.00 51.69 196 PRO A N 1
ATOM 1508 C CA . PRO A 1 196 ? 0.420 -17.729 -30.888 1.00 51.69 196 PRO A CA 1
ATOM 1509 C C . PRO A 1 196 ? -0.608 -18.840 -30.671 1.00 51.69 196 PRO A C 1
ATOM 1511 O O . PRO A 1 196 ? -1.772 -18.707 -31.059 1.00 51.69 196 PRO A O 1
ATOM 1514 N N . PHE A 1 197 ? -0.184 -19.963 -30.104 1.00 52.09 197 PHE A N 1
ATOM 1515 C CA . PHE A 1 197 ? -1.078 -21.067 -29.781 1.00 52.09 197 PHE A CA 1
ATOM 1516 C C . PHE A 1 197 ? -2.054 -20.619 -28.683 1.00 52.09 197 PHE A C 1
ATOM 1518 O O . PHE A 1 197 ? -1.765 -20.751 -27.496 1.00 52.09 197 PHE A O 1
ATOM 1525 N N . SER A 1 198 ? -3.202 -20.061 -29.074 1.00 58.03 198 SER A N 1
ATOM 1526 C CA . SER A 1 198 ? -4.321 -19.781 -28.176 1.00 58.03 198 SER A CA 1
ATOM 1527 C C . SER A 1 198 ? -4.869 -21.127 -27.692 1.00 58.03 198 SER A C 1
ATOM 1529 O O . SER A 1 198 ? -5.727 -21.730 -28.333 1.00 58.03 198 SER A O 1
ATOM 1531 N N . GLY A 1 199 ? -4.285 -21.666 -26.622 1.00 61.03 199 GLY A N 1
ATOM 1532 C CA . GLY A 1 199 ? -4.825 -22.830 -25.922 1.00 61.03 199 GLY A CA 1
ATOM 1533 C C . GLY A 1 199 ? -6.105 -22.475 -25.155 1.00 61.03 199 GLY A C 1
ATOM 1534 O O . GLY A 1 199 ? -6.687 -21.416 -25.367 1.00 61.03 199 GLY A O 1
ATOM 1535 N N . ASN A 1 200 ? -6.520 -23.332 -24.219 1.00 78.56 200 ASN A N 1
ATOM 1536 C CA . ASN A 1 200 ? -7.767 -23.219 -23.435 1.00 78.56 200 ASN A CA 1
ATOM 1537 C C . ASN A 1 200 ? -7.847 -22.011 -22.462 1.00 78.56 200 ASN A C 1
ATOM 1539 O O . ASN A 1 200 ? -8.657 -22.009 -21.536 1.00 78.56 200 ASN A O 1
ATOM 1543 N N . CYS A 1 201 ? -7.021 -20.982 -22.640 1.00 82.75 201 CYS A N 1
ATOM 1544 C CA . CYS A 1 201 ? -7.083 -19.760 -21.846 1.00 82.75 201 CYS A CA 1
ATOM 1545 C C . CYS A 1 201 ? -8.389 -18.998 -22.105 1.00 82.75 201 CYS A C 1
ATOM 1547 O O . CYS A 1 201 ? -8.801 -18.827 -23.252 1.00 82.75 201 CYS A O 1
ATOM 1549 N N . THR A 1 202 ? -9.026 -18.502 -21.045 1.00 83.19 202 THR A N 1
ATOM 1550 C CA . THR A 1 202 ? -10.300 -17.774 -21.131 1.00 83.19 202 THR A CA 1
ATOM 1551 C C . THR A 1 202 ? -10.203 -16.431 -20.420 1.00 83.19 202 THR A C 1
ATOM 1553 O O . THR A 1 202 ? -10.330 -16.353 -19.199 1.00 83.19 202 THR A O 1
ATOM 1556 N N . PHE A 1 203 ? -10.031 -15.361 -21.193 1.00 76.44 203 PHE A N 1
ATOM 1557 C CA . PHE A 1 203 ? -9.947 -14.002 -20.664 1.00 76.44 203 PHE A CA 1
ATOM 1558 C C . PHE A 1 203 ? -11.334 -13.377 -20.500 1.00 76.44 203 PHE A C 1
ATOM 1560 O O . PHE A 1 203 ? -12.221 -13.572 -21.329 1.00 76.44 203 PHE A O 1
ATOM 1567 N N . LEU A 1 204 ? -11.511 -12.623 -19.413 1.00 72.25 204 LEU A N 1
ATOM 1568 C CA . LEU A 1 204 ? -12.725 -11.842 -19.160 1.00 72.25 204 LEU A CA 1
ATOM 1569 C C . LEU A 1 204 ? -12.844 -10.637 -20.099 1.00 72.25 204 LEU A C 1
ATOM 1571 O O . LEU A 1 204 ? -13.949 -10.298 -20.512 1.00 72.25 204 LEU A O 1
ATOM 1575 N N . GLU A 1 205 ? -11.711 -10.033 -20.456 1.00 70.25 205 GLU A N 1
ATOM 1576 C CA . GLU A 1 205 ? -11.618 -8.919 -21.395 1.00 70.25 205 GLU A CA 1
ATOM 1577 C C . GLU A 1 205 ? -10.553 -9.216 -22.461 1.00 70.25 205 GLU A C 1
ATOM 1579 O O . GLU A 1 205 ? -9.574 -9.912 -22.170 1.00 70.25 205 GLU A O 1
ATOM 1584 N N . PRO A 1 206 ? -10.717 -8.722 -23.702 1.00 58.47 206 PRO A N 1
ATOM 1585 C CA . PRO A 1 206 ? -9.708 -8.881 -24.742 1.00 58.47 206 PRO A CA 1
ATOM 1586 C C . PRO A 1 206 ? -8.380 -8.246 -24.316 1.00 58.47 206 PRO A C 1
ATOM 1588 O O . PRO A 1 206 ? -8.318 -7.057 -24.018 1.00 58.47 206 PRO A O 1
ATOM 1591 N N . THR A 1 207 ? -7.313 -9.039 -24.319 1.00 64.81 207 THR A N 1
ATOM 1592 C CA . THR A 1 207 ? -5.953 -8.600 -23.987 1.00 64.81 207 THR A CA 1
ATOM 1593 C C . THR A 1 207 ? -5.102 -8.484 -25.255 1.00 64.81 207 THR A C 1
ATOM 1595 O O . THR A 1 207 ? -5.190 -9.365 -26.115 1.00 64.81 207 THR A O 1
ATOM 1598 N N . PRO A 1 208 ? -4.274 -7.432 -25.402 1.00 67.56 208 PRO A N 1
ATOM 1599 C CA . PRO A 1 208 ? -3.320 -7.322 -26.505 1.00 67.56 208 PRO A CA 1
ATOM 1600 C C . PRO A 1 208 ? -2.042 -8.151 -26.284 1.00 67.56 208 PRO A C 1
ATOM 1602 O O . PRO A 1 208 ? -1.186 -8.176 -27.162 1.00 67.56 208 PRO A O 1
ATOM 1605 N N . LEU A 1 209 ? -1.880 -8.779 -25.115 1.00 75.75 209 LEU A N 1
ATOM 1606 C CA . LEU A 1 209 ? -0.680 -9.526 -24.741 1.00 75.75 209 LEU A CA 1
ATOM 1607 C C . LEU A 1 209 ? -0.726 -10.972 -25.260 1.00 75.75 209 LEU A C 1
ATOM 1609 O O . LEU A 1 209 ? -1.774 -11.620 -25.232 1.00 75.75 209 LEU A O 1
ATOM 1613 N N . ASP A 1 210 ? 0.428 -11.495 -25.677 1.00 83.88 210 ASP A N 1
ATOM 1614 C CA . ASP A 1 210 ? 0.557 -12.872 -26.156 1.00 83.88 210 ASP A CA 1
ATOM 1615 C C . ASP A 1 210 ? 0.630 -13.878 -24.997 1.00 83.88 210 ASP A C 1
ATOM 1617 O O . ASP A 1 210 ? 1.312 -13.673 -23.990 1.00 83.88 210 ASP A O 1
ATOM 1621 N N . TYR A 1 211 ? -0.060 -15.008 -25.154 1.00 83.81 211 TYR A N 1
ATOM 1622 C CA . TYR A 1 211 ? -0.123 -16.084 -24.167 1.00 83.81 211 TYR A CA 1
ATOM 1623 C C . TYR A 1 211 ? -0.145 -17.463 -24.836 1.00 83.81 211 TYR A C 1
ATOM 1625 O O . TYR A 1 211 ? -0.417 -17.601 -26.032 1.00 83.81 211 TYR A O 1
ATOM 1633 N N . PHE A 1 212 ? 0.107 -18.503 -24.045 1.00 88.62 212 PHE A N 1
ATOM 1634 C CA . PHE A 1 212 ? -0.026 -19.899 -24.449 1.00 88.62 212 PHE A CA 1
ATOM 1635 C C . PHE A 1 212 ? -0.429 -20.785 -23.267 1.00 88.62 212 PHE A C 1
ATOM 1637 O O . PHE A 1 212 ? -0.431 -20.353 -22.118 1.00 88.62 212 PHE A O 1
ATOM 1644 N N . TRP A 1 213 ? -0.795 -22.033 -23.550 1.00 87.38 213 TRP A N 1
ATOM 1645 C CA . TRP A 1 213 ? -1.081 -23.027 -22.518 1.00 87.38 213 TRP A CA 1
ATOM 1646 C C . TRP A 1 213 ? 0.182 -23.823 -22.180 1.00 87.38 213 TRP A C 1
ATOM 1648 O O . TRP A 1 213 ? 0.769 -24.452 -23.062 1.00 87.38 213 TRP A O 1
ATOM 1658 N N . ASP A 1 214 ? 0.583 -23.801 -20.915 1.00 87.06 214 ASP A N 1
ATOM 1659 C CA . ASP A 1 214 ? 1.805 -24.399 -20.396 1.00 87.06 214 ASP A CA 1
ATOM 1660 C C . ASP A 1 214 ? 1.514 -25.315 -19.198 1.00 87.06 214 ASP A C 1
ATOM 1662 O O . ASP A 1 214 ? 1.266 -24.868 -18.078 1.00 87.06 214 ASP A O 1
ATOM 1666 N N . GLU A 1 215 ? 1.599 -26.626 -19.416 1.00 87.88 215 GLU A N 1
ATOM 1667 C CA . GLU A 1 215 ? 1.409 -27.627 -18.359 1.00 87.88 215 GLU A CA 1
ATOM 1668 C C . GLU A 1 215 ? 2.514 -27.588 -17.288 1.00 87.88 215 GLU A C 1
ATOM 1670 O O . GLU A 1 215 ? 2.314 -28.092 -16.180 1.00 87.88 215 GLU A O 1
ATOM 1675 N N . SER A 1 216 ? 3.673 -26.968 -17.566 1.00 83.50 216 SER A N 1
ATOM 1676 C CA . SER A 1 216 ? 4.689 -26.753 -16.525 1.00 83.50 216 SER A CA 1
ATOM 1677 C C . SER A 1 216 ? 4.170 -25.850 -15.412 1.00 83.50 216 SER A C 1
ATOM 1679 O O . SER A 1 216 ? 4.468 -26.107 -14.253 1.00 83.50 216 SER A O 1
ATOM 1681 N N . CYS A 1 217 ? 3.285 -24.896 -15.720 1.00 82.88 217 CYS A N 1
ATOM 1682 C CA . CYS A 1 217 ? 2.645 -24.075 -14.698 1.00 82.88 217 CYS A CA 1
ATOM 1683 C C . CYS A 1 217 ? 1.811 -24.909 -13.717 1.00 82.88 217 CYS A C 1
ATOM 1685 O O . CYS A 1 217 ? 1.741 -24.582 -12.537 1.00 82.88 217 CYS A O 1
ATOM 1687 N N . VAL A 1 218 ? 1.180 -25.994 -14.177 1.00 82.94 218 VAL A N 1
ATOM 1688 C CA . VAL A 1 218 ? 0.417 -26.897 -13.302 1.00 82.94 218 VAL A CA 1
ATOM 1689 C C . VAL A 1 218 ? 1.361 -27.798 -12.517 1.00 82.94 218 VAL A C 1
ATOM 1691 O O . VAL A 1 218 ? 1.213 -27.941 -11.305 1.00 82.94 218 VAL A O 1
ATOM 1694 N N . ARG A 1 219 ? 2.349 -28.384 -13.201 1.00 85.75 219 ARG A N 1
ATOM 1695 C CA . ARG A 1 219 ? 3.308 -29.320 -12.603 1.00 85.75 219 ARG A CA 1
ATOM 1696 C C . ARG A 1 219 ? 4.184 -28.667 -11.535 1.00 85.75 219 ARG A C 1
ATOM 1698 O O . ARG A 1 219 ? 4.427 -29.279 -10.500 1.00 85.75 219 ARG A O 1
ATOM 1705 N N . ASP A 1 220 ? 4.623 -27.441 -11.786 1.00 79.62 220 ASP A N 1
ATOM 1706 C CA . ASP A 1 220 ? 5.561 -26.714 -10.932 1.00 79.62 220 ASP A CA 1
ATOM 1707 C C . ASP A 1 220 ? 4.817 -25.851 -9.887 1.00 79.62 220 ASP A C 1
ATOM 1709 O O . ASP A 1 220 ? 5.438 -25.185 -9.060 1.00 79.62 220 ASP A O 1
ATOM 1713 N N . GLY A 1 221 ? 3.476 -25.879 -9.893 1.00 74.06 221 GLY A N 1
ATOM 1714 C CA . GLY A 1 221 ? 2.630 -25.131 -8.958 1.00 74.06 221 GLY A CA 1
ATOM 1715 C C . GLY A 1 221 ? 2.593 -23.619 -9.211 1.00 74.06 221 GLY A C 1
ATOM 1716 O O . GLY A 1 221 ? 2.237 -22.860 -8.311 1.00 74.06 221 GLY A O 1
ATOM 1717 N N . GLY A 1 222 ? 2.958 -23.174 -10.414 1.00 80.00 222 GLY A N 1
ATOM 1718 C CA . GLY A 1 222 ? 2.985 -21.778 -10.836 1.00 80.00 222 GLY A CA 1
ATOM 1719 C C . GLY A 1 222 ? 4.289 -21.415 -11.545 1.00 80.00 222 GLY A C 1
ATOM 1720 O O . GLY A 1 222 ? 4.932 -22.251 -12.172 1.00 80.00 222 GLY A O 1
ATOM 1721 N N . GLY A 1 223 ? 4.665 -20.138 -11.472 1.00 80.12 223 GLY A N 1
ATOM 1722 C CA . GLY A 1 223 ? 5.883 -19.608 -12.086 1.00 80.12 223 GLY A CA 1
ATOM 1723 C C . GLY A 1 223 ? 5.646 -18.303 -12.839 1.00 80.12 223 GLY A C 1
ATOM 1724 O O . GLY A 1 223 ? 4.513 -17.838 -12.978 1.00 80.12 223 GLY A O 1
ATOM 1725 N N . LEU A 1 224 ? 6.731 -17.703 -13.338 1.00 78.12 224 LEU A N 1
ATOM 1726 C CA . LEU A 1 224 ? 6.666 -16.435 -14.068 1.00 78.12 224 LEU A CA 1
ATOM 1727 C C . LEU A 1 224 ? 5.750 -16.571 -15.294 1.00 78.12 224 LEU A C 1
ATOM 1729 O O . LEU A 1 224 ? 5.919 -17.491 -16.098 1.00 78.12 224 LEU A O 1
ATOM 1733 N N . GLY A 1 225 ? 4.764 -15.681 -15.398 1.00 80.81 225 GLY A N 1
ATOM 1734 C CA . GLY A 1 225 ? 3.780 -15.646 -16.478 1.00 80.81 225 GLY A CA 1
ATOM 1735 C C . GLY A 1 225 ? 2.575 -16.579 -16.315 1.00 80.81 225 GLY A C 1
ATOM 1736 O O . GLY A 1 225 ? 1.633 -16.409 -17.075 1.00 80.81 225 GLY A O 1
ATOM 1737 N N . CYS A 1 226 ? 2.564 -17.532 -15.374 1.00 90.44 226 CYS A N 1
ATOM 1738 C CA . CYS A 1 226 ? 1.459 -18.489 -15.197 1.00 90.44 226 CYS A CA 1
ATOM 1739 C C . CYS A 1 226 ? 0.176 -17.829 -14.660 1.00 90.44 226 CYS A C 1
ATOM 1741 O O . CYS A 1 226 ? 0.212 -16.728 -14.112 1.00 90.44 226 CYS A O 1
ATOM 1743 N N . MET A 1 227 ? -0.955 -18.531 -14.775 1.00 86.44 227 MET A N 1
ATOM 1744 C CA . MET A 1 227 ? -2.288 -18.025 -14.423 1.00 86.44 227 MET A CA 1
ATOM 1745 C C . MET A 1 227 ? -2.677 -16.722 -15.153 1.00 86.44 227 MET A C 1
ATOM 1747 O O . MET A 1 227 ? -3.376 -15.867 -14.610 1.00 86.44 227 MET A O 1
ATOM 1751 N N . ALA A 1 228 ? -2.236 -16.576 -16.402 1.00 85.00 228 ALA A N 1
ATOM 1752 C CA . ALA A 1 228 ? -2.366 -15.359 -17.200 1.00 85.00 228 ALA A CA 1
ATOM 1753 C C . ALA A 1 228 ? -3.813 -14.874 -17.387 1.00 85.00 228 ALA A C 1
ATOM 1755 O O . ALA A 1 228 ? -4.069 -13.673 -17.371 1.00 85.00 228 ALA A O 1
ATOM 1756 N N . ASP A 1 229 ? -4.770 -15.791 -17.518 1.00 82.38 229 ASP A N 1
ATOM 1757 C CA . ASP A 1 229 ? -6.190 -15.475 -17.707 1.00 82.38 229 ASP A CA 1
ATOM 1758 C C . ASP A 1 229 ? -6.975 -15.306 -16.391 1.00 82.38 229 ASP A C 1
ATOM 1760 O O . ASP A 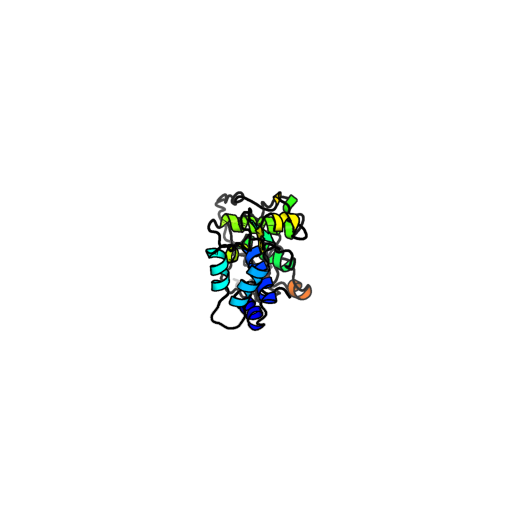1 229 ? -8.192 -15.103 -16.405 1.00 82.38 229 ASP A O 1
ATOM 1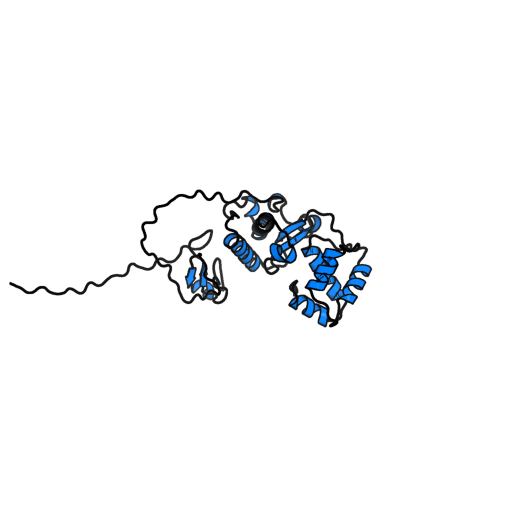764 N N . GLY A 1 230 ? -6.295 -15.415 -15.243 1.00 80.50 230 GLY A N 1
ATOM 1765 C CA . GLY A 1 230 ? -6.896 -15.326 -13.912 1.00 80.50 230 GLY A CA 1
ATOM 1766 C C . GLY A 1 230 ? -7.822 -16.493 -13.550 1.00 80.50 230 GLY A C 1
ATOM 1767 O O . GLY A 1 230 ? -8.503 -16.430 -12.524 1.00 80.50 230 GLY A O 1
ATOM 1768 N N . ARG A 1 231 ? -7.873 -17.551 -14.371 1.00 83.50 231 ARG A N 1
ATOM 1769 C CA . ARG A 1 231 ? -8.778 -18.699 -14.195 1.00 83.50 231 ARG A CA 1
ATOM 1770 C C . ARG A 1 231 ? -8.046 -20.032 -14.215 1.00 83.50 231 ARG A C 1
ATOM 1772 O O . ARG A 1 231 ? -8.332 -20.892 -13.386 1.00 83.50 231 ARG A O 1
ATOM 1779 N N . HIS A 1 232 ? -7.116 -20.204 -15.143 1.00 85.81 232 HIS A N 1
ATOM 1780 C CA . HIS A 1 232 ? -6.422 -21.458 -15.379 1.00 85.81 232 HIS A CA 1
ATOM 1781 C C . HIS A 1 232 ? -4.940 -21.286 -15.079 1.00 85.81 232 HIS A C 1
ATOM 1783 O O . HIS A 1 232 ? -4.248 -20.513 -15.737 1.00 85.81 232 HIS A O 1
ATOM 1789 N N . LEU A 1 233 ? -4.427 -22.064 -14.123 1.00 84.06 233 LEU A N 1
ATOM 1790 C CA . LEU A 1 233 ? -3.011 -22.032 -13.747 1.00 84.06 233 LEU A CA 1
ATOM 1791 C C . LEU A 1 233 ? -2.085 -22.310 -14.944 1.00 84.06 233 LEU A C 1
ATOM 1793 O O . LEU A 1 233 ? -1.024 -21.707 -15.045 1.00 84.06 233 LEU A O 1
ATOM 1797 N N . ALA A 1 234 ? -2.528 -23.157 -15.877 1.00 85.69 234 ALA A N 1
ATOM 1798 C CA . ALA A 1 234 ? -1.817 -23.493 -17.107 1.00 85.69 234 ALA A CA 1
ATOM 1799 C C . ALA A 1 234 ? -1.733 -22.349 -18.131 1.00 85.69 234 ALA A C 1
ATOM 1801 O O . ALA A 1 234 ? -0.965 -22.442 -19.082 1.00 85.69 234 ALA A O 1
ATOM 1802 N N . CYS A 1 235 ? -2.520 -21.281 -18.000 1.00 89.56 235 CYS A N 1
ATOM 1803 C CA . CYS A 1 235 ? -2.430 -20.174 -18.941 1.00 89.56 235 CYS A CA 1
ATOM 1804 C C . CYS A 1 235 ? -1.179 -19.338 -18.646 1.00 89.56 235 CYS A C 1
ATOM 1806 O O . CYS A 1 235 ? -1.022 -18.875 -17.519 1.00 89.56 235 CYS A O 1
ATOM 1808 N N . ARG A 1 236 ? -0.296 -19.126 -19.626 1.00 90.62 236 ARG A N 1
ATOM 1809 C CA . ARG A 1 236 ? 0.994 -18.456 -19.429 1.00 90.62 236 ARG A CA 1
ATOM 1810 C C . ARG A 1 236 ? 1.220 -17.296 -20.395 1.00 90.62 236 ARG A C 1
ATOM 1812 O O . ARG A 1 236 ? 1.113 -17.476 -21.603 1.00 90.62 236 ARG A O 1
ATOM 1819 N N . TRP A 1 237 ? 1.591 -16.129 -19.876 1.00 88.31 237 TRP A N 1
ATOM 1820 C CA . TRP A 1 237 ? 2.070 -14.993 -20.668 1.00 88.31 237 TRP A CA 1
ATOM 1821 C C . TRP A 1 237 ? 3.412 -15.307 -21.338 1.00 88.31 237 TRP A C 1
ATOM 1823 O O . TRP A 1 237 ? 4.258 -15.987 -20.751 1.00 88.31 237 TRP A O 1
ATOM 1833 N N . CYS A 1 238 ? 3.628 -14.800 -22.552 1.00 85.00 238 CYS A N 1
ATOM 1834 C CA . CYS A 1 2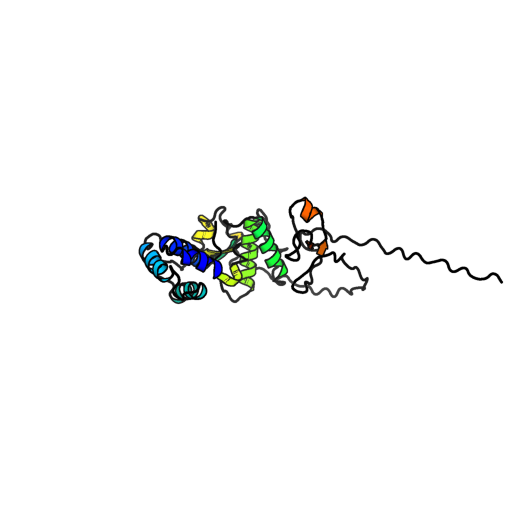38 ? 4.863 -15.024 -23.299 1.00 85.00 238 CYS A CA 1
ATOM 1835 C C . CYS A 1 238 ? 5.220 -13.847 -24.219 1.00 85.00 238 CYS A C 1
ATOM 1837 O O . CYS A 1 238 ? 4.368 -13.043 -24.574 1.00 85.00 238 CYS A O 1
ATOM 1839 N N . GLY A 1 239 ? 6.486 -13.765 -24.641 1.00 73.94 239 GLY A N 1
ATOM 1840 C CA . GLY A 1 239 ? 6.908 -12.878 -25.735 1.00 73.94 239 GLY A CA 1
ATOM 1841 C C . GLY A 1 239 ? 7.166 -11.411 -25.370 1.00 73.94 239 GLY A C 1
ATOM 1842 O O . GLY A 1 239 ? 7.409 -10.614 -26.273 1.00 73.94 239 GLY A O 1
ATOM 1843 N N . PHE A 1 240 ? 7.160 -11.048 -24.084 1.00 72.62 240 PHE A N 1
ATOM 1844 C CA . PHE A 1 240 ? 7.466 -9.688 -23.622 1.00 72.62 240 PHE A CA 1
ATOM 1845 C C . PHE A 1 240 ? 8.209 -9.672 -22.277 1.00 72.62 240 PHE A C 1
ATOM 1847 O O . PHE A 1 240 ? 8.046 -10.575 -21.459 1.00 72.62 240 PHE A O 1
ATOM 1854 N N . GLY A 1 241 ? 9.008 -8.627 -22.029 1.00 75.31 241 GLY A N 1
ATOM 1855 C CA . GLY A 1 241 ? 9.744 -8.433 -20.772 1.00 75.31 241 GLY A CA 1
ATOM 1856 C C . GLY A 1 241 ? 10.617 -9.634 -20.383 1.00 75.31 241 GLY A C 1
ATOM 1857 O O . GLY A 1 241 ? 11.354 -10.169 -21.207 1.00 75.31 241 GLY A O 1
ATOM 1858 N N . LEU A 1 242 ? 10.498 -10.078 -19.125 1.00 62.94 242 LEU A N 1
ATOM 1859 C CA . LEU A 1 242 ? 11.173 -11.273 -18.591 1.00 62.94 242 LEU A CA 1
ATOM 1860 C C . LEU A 1 242 ? 10.417 -12.590 -18.868 1.00 62.94 242 LEU A C 1
ATOM 1862 O O . LEU A 1 242 ? 10.802 -13.640 -18.353 1.00 62.94 242 LEU A O 1
ATOM 1866 N N . MET A 1 243 ? 9.320 -12.555 -19.631 1.00 78.44 243 MET A N 1
ATOM 1867 C CA . MET A 1 243 ? 8.515 -13.746 -19.908 1.00 78.44 243 MET A CA 1
ATOM 1868 C C . MET A 1 243 ? 9.243 -14.704 -20.854 1.00 78.44 243 MET A C 1
ATOM 1870 O O . MET A 1 243 ? 10.102 -14.318 -21.648 1.00 78.44 243 MET A O 1
ATOM 1874 N N . VAL A 1 244 ? 8.855 -15.979 -20.806 1.00 77.31 244 VAL A N 1
ATOM 1875 C CA . VAL A 1 244 ? 9.357 -16.983 -21.750 1.00 77.31 244 VAL A CA 1
ATOM 1876 C C . VAL A 1 244 ? 8.959 -16.634 -23.187 1.00 77.31 244 VAL A C 1
ATOM 1878 O O . VAL A 1 244 ? 7.943 -15.979 -23.435 1.00 77.31 244 VAL A O 1
ATOM 1881 N N . ALA A 1 245 ? 9.748 -17.089 -24.159 1.00 82.19 245 ALA A N 1
ATOM 1882 C CA . ALA A 1 245 ? 9.394 -16.944 -25.566 1.00 82.19 245 ALA A CA 1
ATOM 1883 C C . ALA A 1 245 ? 8.090 -17.698 -25.872 1.00 82.19 245 ALA A C 1
ATOM 1885 O O . ALA A 1 245 ? 7.894 -18.824 -25.409 1.00 82.19 245 ALA A O 1
ATOM 1886 N N . CYS A 1 246 ? 7.210 -17.097 -26.676 1.00 82.31 246 CYS A N 1
ATOM 1887 C CA . CYS A 1 246 ? 5.995 -17.782 -27.104 1.00 82.31 246 CYS A CA 1
ATOM 1888 C C . CYS A 1 246 ? 6.341 -19.020 -27.942 1.00 82.31 246 CYS A C 1
ATOM 1890 O O . CYS A 1 246 ? 7.187 -18.926 -28.842 1.00 82.31 246 CYS A O 1
ATOM 1892 N N . PRO A 1 247 ? 5.681 -20.169 -27.708 1.00 81.88 247 PRO A N 1
ATOM 1893 C CA . PRO A 1 247 ? 5.870 -21.332 -28.556 1.00 81.88 247 PRO A CA 1
ATOM 1894 C C . PRO A 1 247 ? 5.468 -20.987 -29.990 1.00 81.88 247 PRO A C 1
ATOM 1896 O O . PRO A 1 247 ? 4.412 -20.406 -30.250 1.00 81.88 247 PRO A O 1
ATOM 1899 N N . THR A 1 248 ? 6.322 -21.360 -30.938 1.00 71.19 248 THR A N 1
ATOM 1900 C CA . THR A 1 248 ? 6.020 -21.226 -32.363 1.00 71.19 248 THR A CA 1
ATOM 1901 C C . THR A 1 248 ? 5.374 -22.517 -32.853 1.00 71.19 248 THR A C 1
ATOM 1903 O O . THR A 1 248 ? 5.863 -23.611 -32.577 1.00 71.19 248 THR A O 1
ATOM 1906 N N . LEU A 1 249 ? 4.248 -22.412 -33.564 1.00 58.66 249 LEU A N 1
ATOM 1907 C CA . LEU A 1 249 ? 3.659 -23.571 -34.233 1.00 58.66 249 LEU A CA 1
ATOM 1908 C C . LEU A 1 249 ? 4.621 -24.091 -35.315 1.00 58.66 249 LEU A C 1
ATOM 1910 O O . LEU A 1 249 ? 5.191 -23.273 -36.048 1.00 58.66 249 LEU A O 1
ATOM 1914 N N . PRO A 1 250 ? 4.770 -25.419 -35.487 1.00 52.47 250 PRO A N 1
ATOM 1915 C CA . PRO A 1 250 ? 5.457 -25.946 -36.655 1.00 52.47 250 PRO A CA 1
ATOM 1916 C C . PRO A 1 250 ? 4.711 -25.509 -37.927 1.00 52.47 250 PRO A C 1
ATOM 1918 O O . PRO A 1 250 ? 3.475 -25.436 -37.927 1.00 52.47 250 PRO A O 1
ATOM 1921 N N . PRO A 1 251 ? 5.429 -25.203 -39.023 1.00 45.44 251 PRO A N 1
ATOM 1922 C CA . PRO A 1 251 ? 4.797 -24.833 -40.280 1.00 45.44 251 PRO A CA 1
ATOM 1923 C C . PRO A 1 251 ? 3.849 -25.948 -40.726 1.00 45.44 251 PRO A C 1
ATOM 1925 O O . PRO A 1 251 ? 4.191 -27.131 -40.691 1.00 45.44 251 PRO A O 1
ATOM 1928 N N . ARG A 1 252 ? 2.638 -25.568 -41.145 1.00 43.31 252 ARG A N 1
ATOM 1929 C CA . ARG A 1 252 ? 1.644 -26.508 -41.665 1.00 43.31 252 ARG A CA 1
ATOM 1930 C C . ARG A 1 252 ? 2.235 -27.173 -42.907 1.00 43.31 252 ARG A C 1
ATOM 1932 O O . ARG A 1 252 ? 2.352 -26.529 -43.949 1.00 43.31 252 ARG A O 1
ATOM 1939 N N . VAL A 1 253 ? 2.606 -28.450 -42.808 1.00 42.41 253 VAL A N 1
ATOM 1940 C CA . VAL A 1 253 ? 2.937 -29.245 -43.993 1.00 42.41 253 VAL A CA 1
ATOM 1941 C C . VAL A 1 253 ? 1.632 -29.407 -44.756 1.00 42.41 253 VAL A C 1
ATOM 1943 O O . VAL A 1 253 ? 0.773 -30.211 -44.401 1.00 42.41 253 VAL A O 1
ATOM 1946 N N . THR A 1 254 ? 1.436 -28.570 -45.768 1.00 41.22 254 THR A N 1
ATOM 1947 C CA . THR A 1 254 ? 0.348 -28.767 -46.717 1.00 41.22 254 THR A CA 1
ATOM 1948 C C . THR A 1 254 ? 0.757 -29.972 -47.546 1.00 41.22 254 THR A C 1
ATOM 1950 O O . THR A 1 254 ? 1.600 -29.861 -48.431 1.00 41.22 254 THR A O 1
ATOM 1953 N N . THR A 1 255 ? 0.241 -31.152 -47.206 1.00 43.44 255 THR A N 1
ATOM 1954 C CA . THR A 1 255 ? 0.398 -32.341 -48.040 1.00 43.44 255 THR A CA 1
ATOM 1955 C C . THR A 1 255 ? -0.385 -32.084 -49.324 1.00 43.44 255 THR A C 1
ATOM 1957 O O . THR A 1 255 ? -1.593 -32.304 -49.392 1.00 43.44 255 THR A O 1
ATOM 1960 N N . THR A 1 256 ? 0.283 -31.524 -50.330 1.00 39.66 256 THR A N 1
ATOM 1961 C CA . THR A 1 256 ? -0.285 -31.373 -51.666 1.00 39.66 256 THR A CA 1
ATOM 1962 C C . THR A 1 256 ? -0.513 -32.773 -52.219 1.00 39.66 256 THR A C 1
ATOM 1964 O O . THR A 1 256 ? 0.434 -33.488 -52.538 1.00 39.66 256 THR A O 1
ATOM 1967 N N . ALA A 1 257 ? -1.777 -33.185 -52.292 1.00 43.03 257 ALA A N 1
ATOM 1968 C CA . ALA A 1 257 ? -2.175 -34.387 -53.001 1.00 43.03 257 ALA A CA 1
ATOM 1969 C C . ALA A 1 257 ? -1.737 -34.261 -54.470 1.00 43.03 257 ALA A C 1
ATOM 1971 O O . ALA A 1 257 ? -2.181 -33.359 -55.183 1.00 43.03 257 ALA A O 1
ATOM 1972 N N . LEU A 1 258 ? -0.854 -35.159 -54.911 1.00 43.59 258 LEU A N 1
ATOM 1973 C CA . LEU A 1 258 ? -0.489 -35.339 -56.313 1.00 43.59 258 LEU A CA 1
ATOM 1974 C C . LEU A 1 258 ? -1.753 -35.701 -57.108 1.00 43.59 258 LEU A C 1
ATOM 1976 O O . LEU A 1 258 ? -2.229 -36.833 -57.052 1.00 43.59 258 LEU A O 1
ATOM 1980 N N . ARG A 1 259 ? -2.311 -34.741 -57.855 1.00 43.38 259 ARG A N 1
ATOM 1981 C CA . ARG A 1 259 ? -3.209 -35.045 -58.975 1.00 43.38 259 ARG A CA 1
ATOM 1982 C C . ARG A 1 259 ? -2.339 -35.473 -60.152 1.00 43.38 259 ARG A C 1
ATOM 1984 O O . ARG A 1 259 ? -1.548 -34.678 -60.649 1.00 43.38 259 ARG A O 1
ATOM 1991 N N . GLY A 1 260 ? -2.479 -36.731 -60.563 1.00 46.94 260 GLY A N 1
ATOM 1992 C CA . GLY A 1 260 ? -1.898 -37.233 -61.803 1.00 46.94 260 GLY A CA 1
ATOM 1993 C C . GLY A 1 260 ? -2.465 -36.490 -63.013 1.00 46.94 260 GLY A C 1
ATOM 1994 O O . GLY A 1 260 ? -3.672 -36.253 -63.091 1.00 46.94 260 GLY A O 1
ATOM 1995 N N . SER A 1 261 ? -1.583 -36.124 -63.940 1.00 39.12 261 SER A N 1
ATOM 1996 C CA . SER A 1 261 ? -1.950 -35.657 -65.278 1.00 39.12 261 SER A CA 1
ATOM 1997 C C . SER A 1 261 ? -2.157 -36.853 -66.220 1.00 39.12 261 SER A C 1
ATOM 1999 O O . SER A 1 261 ? -1.505 -37.882 -66.026 1.00 39.12 261 SER A O 1
ATOM 2001 N N . PRO A 1 262 ? -3.021 -36.744 -67.246 1.00 44.16 262 PRO A N 1
ATOM 2002 C CA . PRO A 1 262 ? -3.181 -37.783 -68.255 1.00 44.16 262 PRO A CA 1
ATOM 2003 C C . PRO A 1 262 ? -2.009 -37.770 -69.250 1.00 44.16 262 PRO A C 1
ATOM 2005 O O . PRO A 1 262 ? -1.449 -36.717 -69.556 1.00 44.16 262 PRO A O 1
ATOM 2008 N N . ILE A 1 263 ? -1.654 -38.961 -69.730 1.00 44.94 263 ILE A N 1
ATOM 2009 C CA . ILE A 1 263 ? -0.663 -39.227 -70.786 1.00 44.94 263 ILE A CA 1
ATOM 2010 C C . ILE A 1 263 ? -1.273 -38.821 -72.149 1.00 44.94 263 ILE A C 1
ATOM 2012 O O . ILE A 1 263 ? -2.486 -38.994 -72.299 1.00 44.94 263 ILE A O 1
ATOM 2016 N N . PRO A 1 264 ? -0.488 -38.265 -73.099 1.00 59.12 264 PRO A N 1
ATOM 2017 C CA . PRO A 1 264 ? -0.962 -37.889 -74.438 1.00 59.12 264 PRO A CA 1
ATOM 2018 C C . PRO A 1 264 ? -1.440 -39.069 -75.291 1.00 59.12 264 PRO A C 1
ATOM 2020 O O . PRO A 1 264 ? -0.938 -40.200 -75.090 1.00 59.12 264 PRO A O 1
#

Organism: NCBI:txid327968